Protein AF-A0A4Q6FD28-F1 (afdb_monomer_lite)

Secondary structure (DSSP, 8-state):
-HHHHHHHHHHHHTT-HHHHHHHHHHHHHHHHHTTTTS-HHHHHHHHHHHHHHHHHHHHHHHHHS-TT-HHHHHHHHHHHHHHHHHHHHTT-HHHHHHHHHHHHHHHHHHHHHHHHHHHH-SS--HHHHHHHHHHHHHHHHHHHHHHHHHHH-TTTTTT-HHHHHHHHHHTT-------------S--------PPP-

Radius of gyration: 20.78 Å; chains: 1; bounding box: 76×36×56 Å

Foldseek 3Di:
DVVLLVVLVVCVVVVVPVSSLVSLVVQLVVLVVCVVVDDLLVSLVSNLVSLLVNLVVLVVVLVPDALVPLVSNVVSLVVSLVSLVSNLVSVQQQSVLQSLLVNLVSLLVSLVSLVVVCVVDPDDDVVSPVSSVVSNVSSLVSLVVSLVVCVVPVPSHVPHVSNVCSVCVNVVHHPPPPPPPDPDPPPDPPDDDDDDDD

Structure (mmCIF, N/CA/C/O backbone):
data_AF-A0A4Q6FD28-F1
#
_entry.id   AF-A0A4Q6FD28-F1
#
loop_
_atom_site.group_PDB
_atom_site.id
_atom_site.type_symbol
_atom_site.label_atom_id
_atom_site.label_alt_id
_atom_site.label_comp_id
_atom_site.label_asym_id
_atom_site.label_entity_id
_atom_site.label_seq_id
_atom_site.pdbx_PDB_ins_code
_atom_site.Cartn_x
_atom_site.Cartn_y
_atom_site.Cartn_z
_atom_site.occupancy
_atom_site.B_iso_or_equiv
_atom_site.auth_seq_id
_atom_site.auth_comp_id
_atom_site.auth_asym_id
_atom_site.auth_atom_id
_atom_site.pdbx_PDB_model_num
ATOM 1 N N . MET A 1 1 ? 13.402 8.794 -17.383 1.00 89.06 1 MET A N 1
ATOM 2 C CA . MET A 1 1 ? 12.604 8.290 -16.241 1.00 89.06 1 MET A CA 1
ATOM 3 C C . MET A 1 1 ? 13.394 7.465 -15.213 1.00 89.06 1 MET A C 1
ATOM 5 O O . MET A 1 1 ? 13.433 7.883 -14.064 1.00 89.06 1 MET A O 1
ATOM 9 N N . ARG A 1 2 ? 14.095 6.363 -15.554 1.00 90.00 2 ARG A N 1
ATOM 10 C CA . ARG A 1 2 ? 14.861 5.568 -14.549 1.00 90.00 2 ARG A CA 1
ATOM 11 C C . ARG A 1 2 ? 15.870 6.391 -13.728 1.00 90.00 2 ARG A C 1
ATOM 13 O O . ARG A 1 2 ? 15.884 6.307 -12.505 1.00 90.00 2 ARG A O 1
ATOM 20 N N . ALA A 1 3 ? 16.676 7.221 -14.392 1.00 92.69 3 ALA A N 1
ATOM 21 C CA . ALA A 1 3 ? 17.648 8.088 -13.720 1.00 92.69 3 ALA A CA 1
ATOM 22 C C . ALA A 1 3 ? 16.979 9.124 -12.796 1.00 92.69 3 ALA A C 1
ATOM 24 O O . ALA A 1 3 ? 17.457 9.377 -11.695 1.00 92.69 3 ALA A O 1
ATOM 25 N N . GLN A 1 4 ? 15.835 9.681 -13.206 1.00 92.62 4 GLN A N 1
ATOM 26 C CA . GLN A 1 4 ? 15.066 10.628 -12.392 1.00 92.62 4 GLN A CA 1
ATOM 27 C C . GLN A 1 4 ? 14.507 9.958 -11.128 1.00 92.62 4 GLN A C 1
ATOM 29 O O . GLN A 1 4 ? 14.536 10.566 -10.061 1.00 92.62 4 GLN A O 1
ATOM 34 N N . LEU A 1 5 ? 14.053 8.703 -11.226 1.00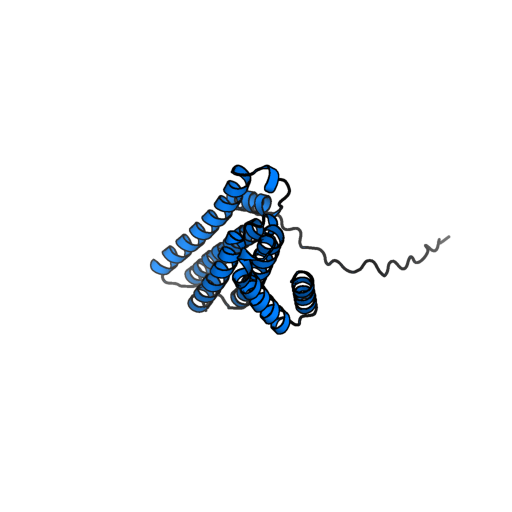 91.94 5 LEU A N 1
ATOM 35 C CA . LEU A 1 5 ? 13.601 7.929 -10.069 1.00 91.94 5 LEU A CA 1
ATOM 36 C C . LEU A 1 5 ? 14.745 7.681 -9.079 1.00 91.94 5 LEU A C 1
ATOM 38 O O . LEU A 1 5 ? 14.579 7.900 -7.882 1.00 91.94 5 LEU A O 1
ATOM 42 N N . GLN A 1 6 ? 15.930 7.309 -9.571 1.00 93.25 6 GLN A N 1
ATOM 43 C CA . GLN A 1 6 ? 17.116 7.155 -8.721 1.00 93.25 6 GLN A CA 1
ATOM 44 C C . GLN A 1 6 ? 17.526 8.470 -8.050 1.00 93.25 6 GLN A C 1
ATOM 46 O O . GLN A 1 6 ? 17.795 8.490 -6.852 1.00 93.25 6 GLN A O 1
ATOM 51 N N . MET A 1 7 ? 17.493 9.589 -8.776 1.00 94.06 7 MET A N 1
ATOM 52 C CA . MET A 1 7 ? 17.766 10.904 -8.189 1.00 94.06 7 MET A CA 1
ATOM 53 C C . MET A 1 7 ? 16.763 11.275 -7.094 1.00 94.06 7 MET A C 1
ATOM 55 O O . MET A 1 7 ? 17.163 11.776 -6.045 1.00 94.06 7 MET A O 1
ATOM 59 N N . ALA A 1 8 ? 15.475 10.981 -7.289 1.00 92.38 8 ALA A N 1
ATOM 60 C CA . ALA A 1 8 ? 14.458 11.200 -6.265 1.00 92.38 8 ALA A CA 1
ATOM 61 C C . ALA A 1 8 ? 14.722 10.362 -5.000 1.00 92.38 8 ALA A C 1
ATOM 63 O O . ALA A 1 8 ? 14.586 10.871 -3.885 1.00 92.38 8 ALA A O 1
ATOM 64 N N . LYS A 1 9 ? 15.189 9.117 -5.158 1.00 92.25 9 LYS A N 1
ATOM 65 C CA . LYS A 1 9 ? 15.600 8.252 -4.038 1.00 92.25 9 LYS A CA 1
ATOM 66 C C . LYS A 1 9 ? 16.804 8.804 -3.293 1.00 92.25 9 LYS A C 1
ATOM 68 O O . LYS A 1 9 ? 16.792 8.808 -2.065 1.00 92.25 9 LYS A O 1
ATOM 73 N N . ILE A 1 10 ? 17.799 9.314 -4.015 1.00 93.56 10 ILE A N 1
ATOM 74 C CA . ILE A 1 10 ? 18.966 9.974 -3.419 1.00 93.56 10 ILE A CA 1
ATOM 75 C C . ILE A 1 10 ? 18.526 11.204 -2.619 1.00 93.56 10 ILE A C 1
ATOM 77 O O . ILE A 1 10 ? 18.919 11.340 -1.464 1.00 93.56 10 ILE A O 1
ATOM 81 N N . TRP A 1 11 ? 17.652 12.054 -3.170 1.00 93.19 11 TRP A N 1
ATOM 82 C CA . TRP A 1 11 ? 17.116 13.203 -2.430 1.00 93.19 11 TRP A CA 1
ATOM 83 C C . TRP A 1 11 ? 16.373 12.784 -1.162 1.00 93.19 11 TRP A C 1
ATOM 85 O O . TRP A 1 11 ? 16.584 13.390 -0.114 1.00 93.19 11 TRP A O 1
ATOM 95 N N . ASN A 1 12 ? 15.569 11.720 -1.225 1.00 91.25 12 ASN A N 1
ATOM 96 C CA . ASN A 1 12 ? 14.879 11.190 -0.051 1.00 91.25 12 ASN A CA 1
ATOM 97 C C . ASN A 1 12 ? 15.869 10.680 1.011 1.00 91.25 12 ASN A C 1
ATOM 99 O O . ASN A 1 12 ? 15.715 10.978 2.192 1.00 91.25 12 ASN A O 1
ATOM 103 N N . ALA A 1 13 ? 16.908 9.950 0.593 1.00 89.81 13 ALA A N 1
ATOM 104 C CA . ALA A 1 13 ? 17.950 9.431 1.481 1.00 89.81 13 ALA A CA 1
ATOM 105 C C . ALA A 1 13 ? 18.792 10.545 2.128 1.00 89.81 13 ALA A C 1
ATOM 107 O O . ALA A 1 13 ? 19.224 10.409 3.267 1.00 89.81 13 ALA A O 1
ATOM 108 N N . GLN A 1 14 ? 18.973 11.669 1.434 1.00 93.38 14 GLN A N 1
ATOM 109 C CA . GLN A 1 14 ? 19.641 12.870 1.946 1.00 93.38 14 GLN A CA 1
ATOM 110 C C . GLN A 1 14 ? 18.739 13.734 2.847 1.00 93.38 14 GLN A C 1
ATOM 112 O O . GLN A 1 14 ? 19.138 14.821 3.257 1.00 93.38 14 GLN A O 1
ATOM 117 N N . GLY A 1 15 ? 17.509 13.296 3.133 1.00 89.50 15 GLY A N 1
ATOM 118 C CA . GLY A 1 15 ? 16.548 14.037 3.953 1.00 89.50 15 GLY A CA 1
ATOM 119 C C . GLY A 1 15 ? 15.802 15.148 3.210 1.00 89.50 15 GLY A C 1
ATOM 120 O O . GLY A 1 15 ? 14.915 15.775 3.790 1.00 89.50 15 GLY A O 1
ATOM 121 N N . ASN A 1 16 ? 16.071 15.359 1.917 1.00 92.69 16 ASN A N 1
ATOM 122 C CA . ASN A 1 16 ? 15.365 16.332 1.083 1.00 92.69 16 ASN A CA 1
ATOM 123 C C . ASN A 1 16 ? 14.014 15.770 0.604 1.00 92.69 16 ASN A C 1
ATOM 125 O O . ASN A 1 16 ? 13.789 15.489 -0.579 1.00 92.69 16 ASN A O 1
ATOM 129 N N . SER A 1 17 ? 13.123 15.568 1.575 1.00 89.62 17 SER A N 1
ATOM 130 C CA . SER A 1 17 ? 11.852 14.864 1.397 1.00 89.62 17 SER A CA 1
ATOM 131 C C . SER A 1 17 ? 10.924 15.602 0.433 1.00 89.62 17 SER A C 1
ATOM 133 O O . SER A 1 17 ? 10.366 14.981 -0.461 1.00 89.62 17 SER A O 1
ATOM 135 N N . GLU A 1 18 ? 10.795 16.926 0.532 1.00 91.38 18 GLU A N 1
ATOM 136 C CA . GLU A 1 18 ? 9.905 17.700 -0.350 1.00 91.38 18 GLU A CA 1
ATOM 137 C C . GLU A 1 18 ? 10.299 17.578 -1.826 1.00 91.38 18 GLU A C 1
ATOM 139 O O . GLU A 1 18 ? 9.451 17.330 -2.690 1.00 91.38 18 GLU A O 1
ATOM 144 N N . LYS A 1 19 ? 11.601 17.673 -2.119 1.00 93.56 19 LYS A N 1
ATOM 145 C CA . LYS A 1 19 ? 12.119 17.538 -3.483 1.00 93.56 19 LYS A CA 1
ATOM 146 C C . LYS A 1 19 ? 11.932 16.122 -4.021 1.00 93.56 19 LYS A C 1
ATOM 148 O O . LYS A 1 19 ? 11.558 15.951 -5.186 1.00 93.56 19 LYS A O 1
ATOM 153 N N . ALA A 1 20 ? 12.146 15.110 -3.181 1.00 93.19 20 ALA A N 1
ATOM 154 C CA . ALA A 1 20 ? 11.876 13.722 -3.538 1.00 93.19 20 ALA A CA 1
ATOM 155 C C . ALA A 1 20 ? 10.390 13.501 -3.857 1.00 93.19 20 ALA A C 1
ATOM 157 O O . ALA A 1 20 ? 10.067 12.947 -4.905 1.00 93.19 20 ALA A O 1
ATOM 158 N N . LEU A 1 21 ? 9.485 14.011 -3.018 1.00 93.25 21 LEU A N 1
ATOM 159 C CA . LEU A 1 21 ? 8.039 13.872 -3.205 1.00 93.25 21 LEU A CA 1
ATOM 160 C C . LEU A 1 21 ? 7.535 14.561 -4.463 1.00 93.25 21 LEU A C 1
ATOM 162 O O . LEU A 1 21 ? 6.766 13.964 -5.213 1.00 93.25 21 LEU A O 1
ATOM 166 N N . SER A 1 22 ? 7.990 15.784 -4.726 1.00 95.25 22 SER A N 1
ATOM 167 C CA . SER A 1 22 ? 7.680 16.480 -5.979 1.00 95.25 22 SER A CA 1
ATOM 168 C C . SER A 1 22 ? 8.110 15.648 -7.194 1.00 95.25 22 SER A C 1
ATOM 170 O O . SER A 1 22 ? 7.358 15.483 -8.156 1.00 95.25 22 SER A O 1
ATOM 172 N N . SER A 1 23 ? 9.282 15.019 -7.104 1.00 95.25 23 SER A N 1
ATOM 173 C CA . SER A 1 23 ? 9.822 14.186 -8.178 1.00 95.25 23 SER A CA 1
ATOM 174 C C . SER A 1 23 ? 9.044 12.888 -8.373 1.00 95.25 23 SER A C 1
ATOM 176 O O . SER A 1 23 ? 8.753 12.537 -9.513 1.00 95.25 23 SER A O 1
ATOM 178 N N . TYR A 1 24 ? 8.656 12.197 -7.296 1.00 96.19 24 TYR A N 1
ATOM 179 C CA . TYR A 1 24 ? 7.811 11.004 -7.398 1.00 96.19 24 TYR A CA 1
ATOM 180 C C . TYR A 1 24 ? 6.428 11.337 -7.966 1.00 96.19 24 TYR A C 1
ATOM 182 O O . TYR A 1 24 ? 5.951 10.610 -8.832 1.00 96.19 24 TYR A O 1
ATOM 190 N N . LYS A 1 25 ? 5.808 12.455 -7.551 1.00 95.94 25 LYS A N 1
ATOM 191 C CA . LYS A 1 25 ? 4.522 12.918 -8.111 1.00 95.94 25 LYS A CA 1
ATOM 192 C C . LYS A 1 25 ? 4.619 13.136 -9.613 1.00 95.94 25 LYS A C 1
ATOM 194 O O . LYS A 1 25 ? 3.779 12.634 -10.356 1.00 95.94 25 LYS A O 1
ATOM 199 N N . ARG A 1 26 ? 5.659 13.848 -10.053 1.00 96.62 26 ARG A N 1
ATOM 200 C CA . ARG A 1 26 ? 5.895 14.094 -11.476 1.00 96.62 26 ARG A CA 1
ATOM 201 C C . ARG A 1 26 ? 6.118 12.788 -12.236 1.00 96.62 26 ARG A C 1
ATOM 203 O O . ARG A 1 26 ? 5.482 12.585 -13.256 1.00 96.62 26 ARG A O 1
ATOM 210 N N . LEU A 1 27 ? 6.954 11.887 -11.719 1.00 95.38 27 LEU A N 1
ATOM 211 C CA . LEU A 1 27 ? 7.231 10.600 -12.364 1.00 95.38 27 LEU A CA 1
ATOM 212 C C . LEU A 1 27 ? 5.992 9.714 -12.487 1.00 95.38 27 LEU A C 1
ATOM 214 O O . LEU A 1 27 ? 5.810 9.090 -13.526 1.00 95.38 27 LEU A O 1
ATOM 218 N N . ALA A 1 28 ? 5.143 9.664 -11.458 1.00 95.00 28 ALA A N 1
ATOM 219 C CA . ALA A 1 28 ? 3.893 8.912 -11.508 1.00 95.00 28 ALA A CA 1
ATOM 220 C C . ALA A 1 28 ? 2.932 9.484 -12.565 1.00 95.00 28 ALA A C 1
ATOM 222 O O . ALA A 1 28 ? 2.334 8.723 -13.319 1.00 95.00 28 ALA A O 1
ATOM 223 N N . ALA A 1 29 ? 2.819 10.814 -12.653 1.00 96.06 29 ALA A N 1
ATOM 224 C CA . ALA A 1 29 ? 1.989 11.475 -13.659 1.00 96.06 29 ALA A CA 1
ATOM 225 C C . ALA A 1 29 ? 2.538 11.287 -15.084 1.00 96.06 29 ALA A C 1
ATOM 227 O O . ALA A 1 29 ? 1.788 10.917 -15.980 1.00 96.06 29 ALA A O 1
ATOM 228 N N . GLU A 1 30 ? 3.846 11.478 -15.284 1.00 95.19 30 GLU A N 1
ATOM 229 C CA . GLU A 1 30 ? 4.514 11.265 -16.574 1.00 95.19 30 GLU A CA 1
ATOM 230 C C . GLU A 1 30 ? 4.411 9.804 -17.031 1.00 95.19 30 GLU A C 1
ATOM 232 O O . GLU A 1 30 ? 4.214 9.552 -18.217 1.00 95.19 30 GLU A O 1
ATOM 237 N N . ALA A 1 31 ? 4.533 8.837 -16.115 1.00 94.06 31 ALA A N 1
ATOM 238 C CA . ALA A 1 31 ? 4.406 7.420 -16.451 1.00 94.06 31 ALA A CA 1
ATOM 239 C C . ALA A 1 31 ? 2.987 7.073 -16.905 1.00 94.06 31 ALA A C 1
ATOM 241 O O . ALA A 1 31 ? 2.830 6.308 -17.850 1.00 94.06 31 ALA A O 1
ATOM 242 N N . GLU A 1 32 ? 1.967 7.643 -16.262 1.00 93.81 32 GLU A N 1
ATOM 243 C CA . GLU A 1 32 ? 0.578 7.408 -16.658 1.00 93.81 32 GLU A CA 1
ATOM 244 C C . GLU A 1 32 ? 0.232 8.107 -17.975 1.00 93.81 32 GLU A C 1
ATOM 246 O O . GLU A 1 32 ? -0.414 7.510 -18.830 1.00 93.81 32 GLU A O 1
ATOM 251 N N . GLN A 1 33 ? 0.709 9.338 -18.177 1.00 95.44 33 GLN A N 1
ATOM 252 C CA . GLN A 1 33 ? 0.473 10.087 -19.411 1.00 95.44 33 GLN A CA 1
ATOM 253 C C . GLN A 1 33 ? 1.096 9.406 -20.636 1.00 95.44 33 GLN A C 1
ATOM 255 O O . GLN A 1 33 ? 0.493 9.415 -21.701 1.00 95.44 33 GLN A O 1
ATOM 260 N N . ASN A 1 34 ? 2.283 8.814 -20.482 1.00 93.25 34 ASN A N 1
ATOM 261 C CA . ASN A 1 34 ? 3.018 8.170 -21.575 1.00 93.25 34 ASN A CA 1
ATOM 262 C C . ASN A 1 34 ? 2.892 6.639 -21.539 1.00 93.25 34 ASN A C 1
ATOM 264 O O . ASN A 1 34 ? 3.762 5.934 -22.044 1.00 93.25 34 ASN A O 1
ATOM 268 N N . LYS A 1 35 ? 1.852 6.096 -20.897 1.00 92.50 35 LYS A N 1
ATOM 269 C CA . LYS A 1 35 ? 1.703 4.650 -20.676 1.00 92.50 35 LYS A CA 1
ATOM 270 C C . LYS A 1 35 ? 1.728 3.829 -21.968 1.00 92.50 35 LYS A C 1
ATOM 272 O O . LYS A 1 35 ? 2.218 2.706 -21.945 1.00 92.50 35 LYS A O 1
ATOM 277 N N . GLU A 1 36 ? 1.195 4.376 -23.058 1.00 92.94 36 GLU A N 1
ATOM 278 C CA . GLU A 1 36 ? 1.137 3.712 -24.369 1.00 92.94 36 GLU A CA 1
ATOM 279 C C . GLU A 1 36 ? 2.487 3.734 -25.105 1.00 92.94 36 GLU A C 1
ATOM 281 O O . GLU A 1 36 ? 2.782 2.815 -25.865 1.00 92.94 36 GLU A O 1
ATOM 286 N N . ASP A 1 37 ? 3.327 4.735 -24.827 1.00 93.12 37 ASP A N 1
ATOM 287 C CA . ASP A 1 37 ? 4.632 4.928 -25.472 1.00 93.12 37 ASP A CA 1
ATOM 288 C C . ASP A 1 37 ? 5.789 4.283 -24.692 1.00 93.12 37 ASP A C 1
ATOM 290 O O . ASP A 1 37 ? 6.896 4.105 -25.211 1.00 93.12 37 ASP A O 1
ATOM 294 N N . LEU A 1 38 ? 5.570 3.970 -23.414 1.00 91.44 38 LEU A N 1
ATOM 295 C CA . LEU A 1 38 ? 6.571 3.351 -22.558 1.00 91.44 38 LEU A CA 1
ATOM 296 C C . LEU A 1 38 ? 6.596 1.837 -22.749 1.00 91.44 38 LEU A C 1
ATOM 298 O O . LEU A 1 38 ? 5.568 1.165 -22.771 1.00 91.44 38 LEU A O 1
ATOM 302 N N . ASP A 1 39 ? 7.812 1.290 -22.757 1.00 95.12 39 ASP A N 1
ATOM 303 C CA . ASP A 1 39 ? 8.023 -0.134 -22.520 1.00 95.12 39 ASP A CA 1
ATOM 304 C C . ASP A 1 39 ? 7.241 -0.583 -21.272 1.00 95.12 39 ASP A C 1
ATOM 306 O O . ASP A 1 39 ? 7.276 0.080 -20.227 1.00 95.12 39 ASP A O 1
ATOM 310 N N . GLN A 1 40 ? 6.523 -1.703 -21.386 1.00 94.81 40 GLN A N 1
ATOM 311 C CA . GLN A 1 40 ? 5.581 -2.121 -20.355 1.00 94.81 40 GLN A CA 1
ATOM 312 C C . GLN A 1 40 ? 6.298 -2.340 -19.019 1.00 94.81 40 GLN A C 1
ATOM 314 O O . GLN A 1 40 ? 5.833 -1.848 -17.993 1.00 94.81 40 GLN A O 1
ATOM 319 N N . ASP A 1 41 ? 7.460 -2.992 -19.018 1.00 94.38 41 ASP A N 1
ATOM 320 C CA . ASP A 1 41 ? 8.229 -3.233 -17.794 1.00 94.38 41 ASP A CA 1
ATOM 321 C C . ASP A 1 41 ? 8.742 -1.928 -17.177 1.00 94.38 41 ASP A C 1
ATOM 323 O O . ASP A 1 41 ? 8.728 -1.753 -15.952 1.00 94.38 41 ASP A O 1
ATOM 327 N N . LEU A 1 42 ? 9.153 -0.968 -18.009 1.00 93.75 42 LEU A N 1
ATOM 328 C CA . LEU A 1 42 ? 9.504 0.373 -17.554 1.00 93.75 42 LEU A CA 1
ATOM 329 C C . LEU A 1 42 ? 8.316 1.089 -16.894 1.00 93.75 42 LEU A C 1
ATOM 331 O O . LEU A 1 42 ? 8.500 1.664 -15.816 1.00 93.75 42 LEU A O 1
ATOM 335 N N . TYR A 1 43 ? 7.124 1.041 -17.496 1.00 95.94 43 TYR A N 1
ATOM 336 C CA . TYR A 1 43 ? 5.905 1.608 -16.913 1.00 95.94 43 TYR A CA 1
ATOM 337 C C . TYR A 1 43 ? 5.591 0.967 -15.561 1.00 95.94 43 TYR A C 1
ATOM 339 O O . TYR A 1 43 ? 5.484 1.684 -14.562 1.00 95.94 43 TYR A O 1
ATOM 347 N N . ARG A 1 44 ? 5.503 -0.371 -15.508 1.00 95.88 44 ARG A N 1
ATOM 348 C CA . ARG A 1 44 ? 5.157 -1.119 -14.286 1.00 95.88 44 ARG A CA 1
ATOM 349 C C . ARG A 1 44 ? 6.089 -0.746 -13.140 1.00 95.88 44 ARG A C 1
ATOM 351 O O . ARG A 1 44 ? 5.634 -0.398 -12.051 1.00 95.88 44 ARG A O 1
ATOM 358 N N . LYS A 1 45 ? 7.397 -0.724 -13.411 1.00 95.38 45 LYS A N 1
ATOM 359 C CA . LYS A 1 45 ? 8.419 -0.420 -12.409 1.00 95.38 45 LYS A CA 1
ATOM 360 C C . LYS A 1 45 ? 8.338 1.017 -11.905 1.00 95.38 45 LYS A C 1
ATOM 362 O O . LYS A 1 45 ? 8.390 1.240 -10.699 1.00 95.38 45 LYS A O 1
ATOM 367 N N . ILE A 1 46 ? 8.219 1.998 -12.802 1.00 95.56 46 ILE A N 1
ATOM 368 C CA . ILE A 1 46 ? 8.213 3.415 -12.406 1.00 95.56 46 ILE A CA 1
ATOM 369 C C . ILE A 1 46 ? 6.895 3.802 -11.750 1.00 95.56 46 ILE A C 1
ATOM 371 O O . ILE A 1 46 ? 6.915 4.438 -10.697 1.00 95.56 46 ILE A O 1
ATOM 375 N N . SER A 1 47 ? 5.766 3.407 -12.337 1.00 96.50 47 SER A N 1
ATOM 376 C CA . SER A 1 47 ? 4.444 3.681 -11.776 1.00 96.50 47 SER A CA 1
ATOM 377 C C . SER A 1 47 ? 4.265 2.973 -10.431 1.00 96.50 47 SER A C 1
ATOM 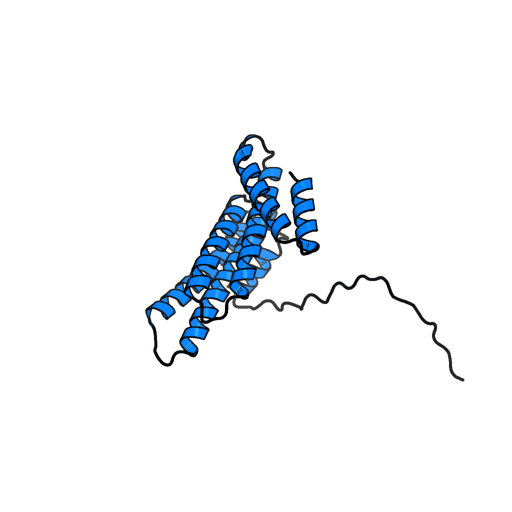379 O O . SER A 1 47 ? 3.833 3.604 -9.463 1.00 96.50 47 SER A O 1
ATOM 381 N N . GLY A 1 48 ? 4.697 1.710 -10.326 1.00 97.19 48 GLY A N 1
ATOM 382 C CA . GLY A 1 48 ? 4.704 0.943 -9.080 1.00 97.19 48 GLY A CA 1
ATOM 383 C C . GLY A 1 48 ? 5.536 1.609 -7.984 1.00 97.19 48 GLY A C 1
ATOM 384 O O . GLY A 1 48 ? 5.013 1.937 -6.918 1.00 97.19 48 GLY A O 1
ATOM 385 N N . GLU A 1 49 ? 6.818 1.870 -8.255 1.00 97.56 49 GLU A N 1
ATOM 386 C CA . GLU A 1 49 ? 7.748 2.442 -7.272 1.00 97.56 49 GLU A CA 1
ATOM 387 C C . GLU A 1 49 ? 7.349 3.861 -6.846 1.00 97.56 49 GLU A C 1
ATOM 389 O O . GLU A 1 49 ? 7.327 4.169 -5.654 1.00 97.56 49 GLU A O 1
ATOM 394 N N . ALA A 1 50 ? 7.006 4.737 -7.796 1.00 96.69 50 ALA A N 1
ATOM 395 C CA . ALA A 1 50 ? 6.686 6.130 -7.494 1.00 96.69 50 ALA A CA 1
ATOM 396 C C . ALA A 1 50 ? 5.404 6.252 -6.659 1.00 96.69 50 ALA A C 1
ATOM 398 O O . ALA A 1 50 ? 5.399 6.974 -5.660 1.00 96.69 50 ALA A O 1
ATOM 399 N N . ASN A 1 51 ? 4.337 5.527 -7.016 1.00 97.75 51 ASN A N 1
ATOM 400 C CA . ASN A 1 51 ? 3.100 5.542 -6.233 1.00 97.75 51 ASN A CA 1
ATOM 401 C C . ASN A 1 51 ? 3.303 4.918 -4.846 1.00 97.75 51 ASN A C 1
ATOM 403 O O . ASN A 1 51 ? 2.819 5.475 -3.861 1.00 97.75 51 ASN A O 1
ATOM 407 N N . TYR A 1 52 ? 4.079 3.834 -4.736 1.00 97.50 52 TYR A N 1
ATOM 408 C CA . TYR A 1 52 ? 4.425 3.248 -3.440 1.00 97.50 52 TYR A CA 1
ATOM 409 C C . TYR A 1 52 ? 5.144 4.258 -2.532 1.00 97.50 52 TYR A C 1
ATOM 411 O O . TYR A 1 52 ? 4.732 4.477 -1.393 1.00 97.50 52 TYR A O 1
ATOM 419 N N . LEU A 1 53 ? 6.190 4.920 -3.039 1.00 95.25 53 LEU A N 1
ATOM 420 C CA . LEU A 1 53 ? 6.987 5.875 -2.260 1.00 95.25 53 LEU A CA 1
ATOM 421 C C . LEU A 1 53 ? 6.188 7.121 -1.858 1.00 95.25 53 LEU A C 1
ATOM 423 O O . LEU A 1 53 ? 6.422 7.685 -0.787 1.00 95.25 53 LEU A O 1
ATOM 427 N N . LEU A 1 54 ? 5.223 7.537 -2.681 1.00 94.19 54 LEU A N 1
ATOM 428 C CA . LEU A 1 54 ? 4.266 8.573 -2.301 1.00 94.19 54 LEU A CA 1
ATOM 429 C C . LEU A 1 54 ? 3.361 8.105 -1.155 1.00 94.19 54 LEU A C 1
ATOM 431 O O . LEU A 1 54 ? 3.173 8.870 -0.210 1.00 94.19 54 LEU A O 1
ATOM 435 N N . GLY A 1 55 ? 2.852 6.870 -1.196 1.00 94.06 55 GLY A N 1
ATOM 436 C CA . GLY A 1 55 ? 2.035 6.296 -0.117 1.00 94.06 55 GLY A CA 1
ATOM 437 C C . GLY A 1 55 ? 2.776 6.274 1.223 1.00 94.06 55 GLY A C 1
ATOM 438 O O . GLY A 1 55 ? 2.303 6.840 2.210 1.00 94.06 55 GLY A O 1
ATOM 439 N N . GLU A 1 56 ? 4.009 5.764 1.228 1.00 91.62 56 GLU A N 1
ATOM 440 C CA . GLU A 1 56 ? 4.873 5.718 2.425 1.00 91.62 56 GLU A CA 1
ATOM 441 C C . GLU A 1 56 ? 5.126 7.108 3.024 1.00 91.62 56 GLU A C 1
ATOM 443 O O . GLU A 1 56 ? 5.285 7.280 4.233 1.00 91.62 56 GLU A O 1
ATOM 448 N N . SER A 1 57 ? 5.189 8.140 2.183 1.00 87.62 57 SER A N 1
ATOM 449 C CA . SER A 1 57 ? 5.396 9.502 2.670 1.00 87.62 57 SER A CA 1
ATOM 450 C C . SER A 1 57 ? 4.193 10.057 3.429 1.00 87.62 57 SER A C 1
ATOM 452 O O . SER A 1 57 ? 4.369 10.805 4.393 1.00 87.62 57 SER A O 1
ATOM 454 N N . LEU A 1 58 ? 2.980 9.675 3.018 1.00 83.31 58 LEU A N 1
ATOM 455 C CA . LEU A 1 58 ? 1.745 10.053 3.699 1.00 83.31 58 LEU A CA 1
ATOM 456 C C . LEU A 1 58 ? 1.563 9.245 4.984 1.00 83.31 58 LEU A C 1
ATOM 458 O O . LEU A 1 58 ? 1.137 9.805 5.995 1.00 83.31 58 LEU A O 1
ATOM 462 N N . GLU A 1 59 ? 1.970 7.974 4.985 1.00 82.31 59 GLU A N 1
ATOM 463 C CA . GLU A 1 59 ? 2.008 7.133 6.185 1.00 82.31 59 GLU A CA 1
ATOM 464 C C . GLU A 1 59 ? 2.878 7.747 7.293 1.00 82.31 59 GLU A C 1
ATOM 466 O O . GLU A 1 59 ? 2.440 7.848 8.437 1.00 82.31 59 GLU A O 1
ATOM 471 N N . LYS A 1 60 ? 4.072 8.263 6.978 1.00 77.94 60 LYS A N 1
ATOM 472 C CA . LYS A 1 60 ? 4.917 8.924 7.994 1.00 77.94 60 LYS A CA 1
ATOM 473 C C . LYS A 1 60 ? 4.218 10.096 8.690 1.00 77.94 60 LYS A C 1
ATOM 475 O O . LYS A 1 60 ? 4.554 10.431 9.825 1.00 77.94 60 LYS A O 1
ATOM 480 N N . ASN A 1 61 ? 3.255 10.738 8.028 1.00 70.00 61 ASN A N 1
ATOM 481 C CA . ASN A 1 61 ? 2.443 11.796 8.629 1.00 70.00 61 ASN A CA 1
ATOM 482 C C . ASN A 1 61 ? 1.275 11.233 9.457 1.00 70.00 61 ASN A C 1
ATOM 484 O O . ASN A 1 61 ? 0.875 11.862 10.438 1.00 70.00 61 ASN A O 1
ATOM 488 N N . PHE A 1 62 ? 0.758 10.055 9.094 1.00 71.44 62 PHE A N 1
ATOM 489 C CA . PHE A 1 62 ? -0.211 9.288 9.880 1.00 71.44 62 PHE A CA 1
ATOM 490 C C . PHE A 1 62 ? 0.381 8.837 11.222 1.00 71.44 62 PHE A C 1
ATOM 492 O O . PHE A 1 62 ? -0.231 9.077 12.263 1.00 71.44 62 PHE A O 1
ATOM 499 N N . GLU A 1 63 ? 1.584 8.254 11.223 1.00 71.00 63 GLU A N 1
ATOM 500 C CA . GLU A 1 63 ? 2.233 7.743 12.443 1.00 71.00 63 GLU A CA 1
ATOM 501 C C . GLU A 1 63 ? 2.575 8.856 13.441 1.00 71.00 63 GLU A C 1
ATOM 503 O O . GLU A 1 63 ? 2.489 8.666 14.652 1.00 71.00 63 GLU A O 1
ATOM 508 N N . LYS A 1 64 ? 2.911 10.052 12.943 1.00 73.12 64 LYS A N 1
ATOM 509 C CA . LYS A 1 64 ? 3.186 11.232 13.780 1.00 73.12 64 LYS A CA 1
ATOM 510 C C . LYS A 1 64 ? 1.935 11.822 14.430 1.00 73.12 64 LYS A C 1
ATOM 512 O O . LYS A 1 64 ? 2.050 12.579 15.394 1.00 73.12 64 LYS A O 1
ATOM 517 N N . ALA A 1 65 ? 0.744 11.537 13.905 1.00 68.75 65 ALA A N 1
ATOM 518 C CA . ALA A 1 65 ? -0.488 11.992 14.527 1.00 68.75 65 ALA A CA 1
ATOM 519 C C . ALA A 1 65 ? -0.761 11.148 15.784 1.00 68.75 65 ALA A C 1
ATOM 521 O O . ALA A 1 65 ? -0.759 9.922 15.738 1.00 68.75 65 ALA A O 1
ATOM 522 N N . GLY A 1 66 ? -1.015 11.788 16.927 1.00 68.81 66 GLY A N 1
ATOM 523 C CA . GLY A 1 66 ? -1.405 11.072 18.146 1.00 68.81 66 GLY A CA 1
ATOM 524 C C . GLY A 1 66 ? -2.758 10.355 18.010 1.00 68.81 66 GLY A C 1
ATOM 525 O O . GLY A 1 66 ? -3.566 10.681 17.137 1.00 68.81 66 GLY A O 1
ATOM 526 N N . ASP A 1 67 ? -3.030 9.400 18.903 1.00 68.75 67 ASP A N 1
ATOM 527 C CA . ASP A 1 67 ? -4.268 8.591 18.925 1.00 68.75 67 ASP A CA 1
ATOM 528 C C . ASP A 1 67 ? -5.562 9.415 18.973 1.00 68.75 67 ASP A C 1
ATOM 530 O O . ASP A 1 67 ? -6.598 8.965 18.497 1.00 68.75 67 ASP A O 1
ATOM 534 N N . SER A 1 68 ? -5.514 10.634 19.513 1.00 67.50 68 SER A N 1
ATOM 535 C CA . SER A 1 68 ? -6.677 11.516 19.653 1.00 67.50 68 SER A CA 1
ATOM 536 C C . SER A 1 68 ? -7.157 12.144 18.339 1.00 67.50 68 SER A C 1
ATOM 538 O O . SER A 1 68 ? -8.204 12.786 18.318 1.00 67.50 68 SER A O 1
ATOM 540 N N . ARG A 1 69 ? -6.423 11.976 17.231 1.00 83.19 69 ARG A N 1
ATOM 541 C CA . ARG A 1 69 ? -6.744 12.581 15.926 1.00 83.19 69 ARG A CA 1
ATOM 542 C C . ARG A 1 69 ? -7.262 11.556 14.914 1.00 83.19 69 ARG A C 1
ATOM 544 O O . ARG A 1 69 ? -6.800 11.530 13.774 1.00 83.19 69 ARG A O 1
ATOM 551 N N . LEU A 1 70 ? -8.224 10.722 15.317 1.00 85.50 70 LEU A N 1
ATOM 552 C CA . LEU A 1 70 ? -8.758 9.628 14.490 1.00 85.50 70 LEU A CA 1
ATOM 553 C C . LEU A 1 70 ? -9.278 10.090 13.120 1.00 85.50 70 LEU A C 1
ATOM 555 O O . LEU A 1 70 ? -8.956 9.462 12.118 1.00 85.50 70 LEU A O 1
ATOM 559 N N . THR A 1 71 ? -10.006 11.206 13.034 1.00 86.38 71 THR A N 1
ATOM 560 C CA . THR A 1 71 ? -10.517 11.718 11.747 1.00 86.38 71 THR A CA 1
ATOM 561 C C . THR A 1 71 ? -9.389 12.106 10.789 1.00 86.38 71 THR A C 1
ATOM 563 O O . THR A 1 71 ? -9.417 11.756 9.612 1.00 86.38 71 THR A O 1
ATOM 566 N N . PHE A 1 72 ? -8.356 12.783 11.300 1.00 86.50 72 PHE A N 1
ATOM 567 C CA . PHE A 1 72 ? -7.178 13.148 10.508 1.00 86.50 72 PHE A CA 1
ATOM 568 C C . PHE A 1 72 ? -6.402 11.905 10.060 1.00 86.50 72 PHE A C 1
ATOM 570 O O . PHE A 1 72 ? -6.022 11.803 8.895 1.00 86.50 72 PHE A O 1
ATOM 577 N N . LYS A 1 73 ? -6.207 10.941 10.971 1.00 86.88 73 LYS A N 1
ATOM 578 C CA . LYS A 1 73 ? -5.592 9.643 10.668 1.00 86.88 73 LYS A CA 1
ATOM 579 C C . LYS A 1 73 ? -6.363 8.897 9.576 1.00 86.88 73 LYS A C 1
ATOM 581 O O . LYS A 1 73 ? -5.746 8.438 8.624 1.00 86.88 73 LYS A O 1
ATOM 586 N N . GLY A 1 74 ? -7.693 8.842 9.667 1.00 88.00 74 GLY A N 1
ATOM 587 C CA . GLY A 1 74 ? -8.551 8.206 8.665 1.00 88.00 74 GLY A CA 1
ATOM 588 C C . GLY A 1 74 ? -8.368 8.805 7.270 1.00 88.00 74 GLY A C 1
ATOM 589 O O . GLY A 1 74 ? -8.057 8.077 6.335 1.00 88.00 74 GLY A O 1
ATOM 590 N N . SER A 1 75 ? -8.441 10.134 7.145 1.00 89.06 75 SER A N 1
ATOM 591 C CA . SER A 1 75 ? -8.248 10.815 5.855 1.00 89.06 75 SER A CA 1
ATOM 592 C C . SER A 1 75 ? -6.854 10.575 5.256 1.00 89.06 75 SER A C 1
ATOM 594 O O . SER A 1 75 ? -6.735 10.278 4.070 1.00 89.06 75 SER A O 1
ATOM 596 N N . ARG A 1 76 ? -5.786 10.637 6.065 1.00 88.94 76 ARG A N 1
ATOM 597 C CA . ARG A 1 76 ? -4.417 10.364 5.581 1.00 88.94 76 ARG A CA 1
ATOM 598 C C . ARG A 1 76 ? -4.206 8.914 5.180 1.00 88.94 76 ARG A C 1
ATOM 600 O O . ARG A 1 76 ? -3.478 8.641 4.226 1.00 88.94 76 ARG A O 1
ATOM 607 N N . LEU A 1 77 ? -4.840 7.994 5.895 1.00 90.12 77 LEU A N 1
ATOM 608 C CA . LEU A 1 77 ? -4.817 6.586 5.549 1.00 90.12 77 LEU A CA 1
ATOM 609 C C . LEU A 1 77 ? -5.501 6.346 4.203 1.00 90.12 77 LEU A C 1
ATOM 611 O O . LEU A 1 77 ? -4.934 5.649 3.370 1.00 90.12 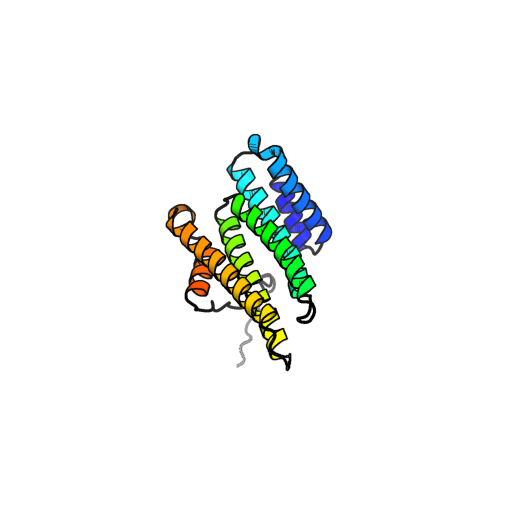77 LEU A O 1
ATOM 615 N N . GLU A 1 78 ? -6.669 6.938 3.960 1.00 92.81 78 GLU A N 1
ATOM 616 C CA . GLU A 1 78 ? -7.380 6.801 2.682 1.00 92.81 78 GLU A CA 1
ATOM 617 C C . GLU A 1 78 ? -6.551 7.331 1.505 1.00 92.81 78 GLU A C 1
ATOM 619 O O . GLU A 1 78 ? -6.443 6.659 0.476 1.00 92.81 78 GLU A O 1
ATOM 624 N N . GLU A 1 79 ? -5.889 8.482 1.671 1.00 93.31 79 GLU A N 1
ATOM 625 C CA . GLU A 1 79 ? -4.957 9.010 0.666 1.00 93.31 79 GLU A CA 1
ATOM 626 C C . GLU A 1 79 ? -3.799 8.033 0.387 1.00 93.31 79 GLU A C 1
ATOM 628 O O . GLU A 1 79 ? -3.456 7.787 -0.773 1.00 93.31 79 GLU A O 1
ATOM 633 N N . SER A 1 80 ? -3.211 7.447 1.437 1.00 94.44 80 SER A N 1
ATOM 634 C CA . SER A 1 80 ? -2.115 6.479 1.303 1.00 94.44 80 SER A CA 1
ATOM 635 C C . SER A 1 80 ? -2.569 5.175 0.636 1.00 94.44 80 SER A C 1
ATOM 637 O O . SER A 1 80 ? -1.933 4.708 -0.310 1.00 94.44 80 SER A O 1
ATOM 639 N N . LEU A 1 81 ? -3.725 4.630 1.033 1.00 95.69 81 LEU A N 1
ATOM 640 C CA . LEU A 1 81 ? -4.319 3.449 0.399 1.00 95.69 81 LEU A CA 1
ATOM 641 C C . LEU A 1 81 ? -4.613 3.688 -1.085 1.00 95.69 81 LEU A C 1
ATOM 643 O O . LEU A 1 81 ? -4.397 2.794 -1.902 1.00 95.69 81 LEU A O 1
ATOM 647 N N . GLY A 1 82 ? -5.054 4.892 -1.459 1.00 97.00 82 GLY A N 1
ATOM 648 C CA . GLY A 1 82 ? -5.233 5.268 -2.861 1.0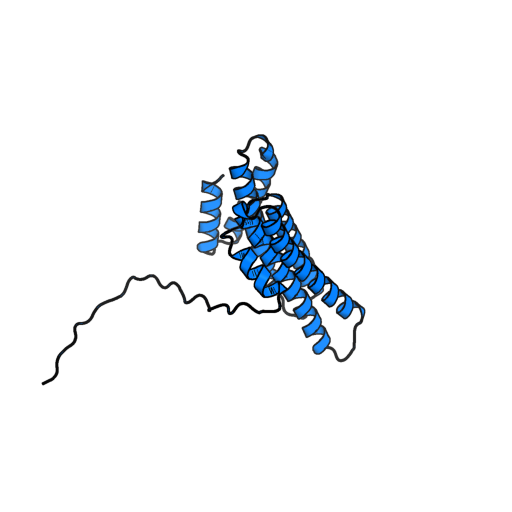0 97.00 82 GLY A CA 1
ATOM 649 C C . GLY A 1 82 ? -3.938 5.160 -3.672 1.00 97.00 82 GLY A C 1
ATOM 650 O O . GLY A 1 82 ? -3.952 4.676 -4.804 1.00 97.00 82 GLY A O 1
ATOM 651 N N . LEU A 1 83 ? -2.804 5.553 -3.090 1.00 97.50 83 LEU A N 1
ATOM 652 C CA . LEU A 1 83 ? -1.489 5.452 -3.727 1.00 97.50 83 LEU A CA 1
ATOM 653 C C . LEU A 1 83 ? -0.973 4.011 -3.770 1.00 97.50 83 LEU A C 1
ATOM 655 O O . LEU A 1 83 ? -0.484 3.577 -4.813 1.00 97.50 83 LEU A O 1
ATOM 659 N N . TYR A 1 84 ? -1.150 3.229 -2.703 1.00 98.06 84 TYR A N 1
ATOM 660 C CA . TYR A 1 84 ? -0.826 1.801 -2.742 1.00 98.06 84 TYR A CA 1
ATOM 661 C C . TYR A 1 84 ? -1.655 1.058 -3.790 1.00 98.06 84 TYR A C 1
ATOM 663 O O . TYR A 1 84 ? -1.103 0.251 -4.530 1.00 98.06 84 TYR A O 1
ATOM 671 N N . ASN A 1 85 ? -2.940 1.379 -3.946 1.00 98.19 85 ASN A N 1
ATOM 672 C CA . ASN A 1 85 ? -3.774 0.788 -4.993 1.00 98.19 85 ASN A CA 1
ATOM 673 C C . ASN A 1 85 ? -3.289 1.130 -6.404 1.00 98.19 85 ASN A C 1
ATOM 675 O O . ASN A 1 85 ? -3.304 0.262 -7.274 1.00 98.19 85 ASN A O 1
ATOM 679 N N . LYS A 1 86 ? -2.783 2.348 -6.632 1.00 98.12 86 LYS A N 1
ATOM 680 C CA . LYS A 1 86 ? -2.122 2.695 -7.902 1.00 98.12 86 LYS A CA 1
ATOM 681 C C . LYS A 1 86 ? -0.840 1.892 -8.117 1.00 98.12 86 LYS A C 1
ATOM 683 O O . LYS A 1 86 ? -0.620 1.394 -9.215 1.00 98.12 86 LYS A O 1
ATOM 688 N N . ALA A 1 87 ? -0.030 1.712 -7.072 1.00 97.94 87 ALA A N 1
ATOM 689 C CA . ALA A 1 87 ? 1.170 0.880 -7.149 1.00 97.94 87 ALA A CA 1
ATOM 690 C C . ALA A 1 87 ? 0.838 -0.593 -7.455 1.00 97.94 87 ALA A C 1
ATOM 692 O O . ALA A 1 87 ? 1.523 -1.223 -8.253 1.00 97.94 87 ALA A O 1
ATOM 693 N N . ILE A 1 88 ? -0.243 -1.122 -6.872 1.00 98.25 88 ILE A N 1
ATOM 694 C CA . ILE A 1 88 ? -0.757 -2.475 -7.133 1.00 98.25 88 ILE A CA 1
ATOM 695 C C . ILE A 1 88 ? -1.268 -2.606 -8.572 1.00 98.25 88 ILE A C 1
ATOM 697 O O . ILE A 1 88 ? -1.017 -3.617 -9.223 1.00 98.25 88 ILE A O 1
ATOM 701 N N . ALA A 1 89 ? -1.980 -1.596 -9.075 1.00 97.31 89 ALA A N 1
ATOM 702 C CA . ALA A 1 89 ? -2.514 -1.586 -10.436 1.00 97.31 89 ALA A CA 1
ATOM 703 C C . ALA A 1 89 ? -1.416 -1.527 -11.511 1.00 97.31 89 ALA A C 1
ATOM 705 O O . ALA A 1 89 ? -1.648 -1.955 -12.641 1.00 97.31 89 ALA A O 1
ATOM 706 N N . ALA A 1 90 ? -0.222 -1.039 -11.161 1.00 96.50 90 ALA A N 1
ATOM 707 C CA . ALA A 1 90 ? 0.938 -1.078 -12.042 1.00 96.50 90 ALA A CA 1
ATOM 708 C C . ALA A 1 90 ? 1.475 -2.507 -12.266 1.00 96.50 90 ALA A C 1
ATOM 710 O O . ALA A 1 90 ? 2.226 -2.707 -13.207 1.00 96.50 90 ALA A O 1
ATOM 711 N N . ASP A 1 91 ? 1.104 -3.500 -11.448 1.00 95.56 91 ASP A N 1
ATOM 712 C CA . ASP A 1 91 ? 1.415 -4.932 -11.629 1.00 95.56 91 ASP A CA 1
ATOM 713 C C . ASP A 1 91 ? 2.917 -5.306 -11.714 1.00 95.56 91 ASP A C 1
ATOM 715 O O . ASP A 1 91 ? 3.303 -6.378 -12.196 1.00 95.56 91 ASP A O 1
ATOM 719 N N . ASP A 1 92 ? 3.799 -4.459 -11.180 1.00 96.94 92 ASP A N 1
ATOM 720 C CA . ASP A 1 92 ? 5.175 -4.856 -10.864 1.00 96.94 92 ASP A CA 1
ATOM 721 C C . ASP A 1 92 ? 5.167 -5.814 -9.660 1.00 96.94 92 ASP A C 1
ATOM 723 O O . ASP A 1 92 ? 4.533 -5.516 -8.644 1.00 96.94 92 ASP A O 1
ATOM 727 N N . SER A 1 93 ? 5.811 -6.982 -9.760 1.00 96.38 93 SER A N 1
ATOM 728 C CA . SER A 1 93 ? 5.699 -8.034 -8.736 1.00 96.38 93 SER A CA 1
ATOM 729 C C . SER A 1 93 ? 6.220 -7.596 -7.370 1.00 96.38 93 SER A C 1
ATOM 731 O O . SER A 1 93 ? 5.569 -7.869 -6.357 1.00 96.38 93 SER A O 1
ATOM 733 N N . GLU A 1 94 ? 7.342 -6.883 -7.334 1.00 96.56 94 GLU A N 1
ATOM 734 C CA . GLU A 1 94 ? 7.945 -6.386 -6.101 1.00 96.56 94 GLU A CA 1
ATOM 735 C C . GLU A 1 94 ? 7.080 -5.275 -5.503 1.00 96.56 94 GLU A C 1
ATOM 737 O O . GLU A 1 94 ? 6.597 -5.396 -4.371 1.00 96.56 94 GLU A O 1
ATOM 742 N N . TRP A 1 95 ? 6.802 -4.220 -6.274 1.00 97.44 95 TRP A N 1
ATOM 743 C CA . TRP A 1 95 ? 6.086 -3.051 -5.755 1.00 97.44 95 TRP A CA 1
ATOM 744 C C . TRP A 1 95 ? 4.625 -3.337 -5.435 1.00 97.44 95 TRP A C 1
ATOM 746 O O . TRP A 1 95 ? 4.130 -2.853 -4.419 1.00 97.44 95 TRP A O 1
ATOM 756 N N . SER A 1 96 ? 3.945 -4.175 -6.219 1.00 97.88 96 SER A N 1
ATOM 757 C CA . SER A 1 96 ? 2.562 -4.569 -5.925 1.00 97.88 96 SER A CA 1
ATOM 758 C C . SER A 1 96 ? 2.483 -5.400 -4.649 1.00 97.88 96 SER A C 1
ATOM 760 O O . SER A 1 96 ? 1.590 -5.188 -3.829 1.00 97.88 96 SER A O 1
ATOM 762 N N . SER A 1 97 ? 3.419 -6.334 -4.445 1.00 97.88 97 SER A N 1
ATOM 763 C CA . SER A 1 97 ? 3.417 -7.170 -3.238 1.00 97.88 97 SER A CA 1
ATOM 764 C C . SER A 1 97 ? 3.742 -6.365 -1.993 1.00 97.88 97 SER A C 1
ATOM 766 O O . SER A 1 97 ? 3.110 -6.536 -0.947 1.00 97.88 97 SER A O 1
ATOM 768 N N . ARG A 1 98 ? 4.703 -5.451 -2.116 1.00 97.94 98 ARG A N 1
ATOM 769 C CA . ARG A 1 98 ? 5.079 -4.527 -1.055 1.00 97.94 98 ARG A CA 1
ATOM 770 C C . ARG A 1 98 ? 3.942 -3.568 -0.709 1.00 97.94 98 ARG A C 1
ATOM 772 O O . ARG A 1 98 ? 3.636 -3.401 0.467 1.00 97.94 98 ARG A O 1
ATOM 779 N N . ALA A 1 99 ? 3.275 -2.996 -1.710 1.00 98.19 99 ALA A N 1
ATOM 780 C CA . ALA A 1 99 ? 2.135 -2.103 -1.523 1.00 98.19 99 ALA A CA 1
ATOM 781 C C . ALA A 1 99 ? 0.958 -2.802 -0.829 1.00 98.19 99 ALA A C 1
ATOM 783 O O . ALA A 1 99 ? 0.406 -2.237 0.110 1.00 98.19 99 ALA A O 1
ATOM 784 N N . ARG A 1 100 ? 0.619 -4.048 -1.204 1.00 98.19 100 ARG A N 1
ATOM 785 C CA . ARG A 1 100 ? -0.400 -4.841 -0.484 1.00 98.19 100 ARG A CA 1
ATOM 786 C C . ARG A 1 100 ? -0.023 -5.040 0.979 1.00 98.19 100 ARG A C 1
ATOM 788 O O . ARG A 1 100 ? -0.846 -4.812 1.856 1.00 98.19 100 ARG A O 1
ATOM 795 N N . PHE A 1 101 ? 1.220 -5.437 1.251 1.00 97.81 101 PHE A N 1
ATOM 796 C CA . PHE A 1 101 ? 1.674 -5.642 2.624 1.00 97.81 101 PHE A CA 1
ATOM 797 C C . PHE A 1 101 ? 1.591 -4.352 3.457 1.00 97.81 101 PHE A C 1
ATOM 799 O O . PHE A 1 101 ? 1.014 -4.368 4.540 1.00 97.81 101 PHE A O 1
ATOM 806 N N . ARG A 1 102 ? 2.085 -3.221 2.941 1.00 96.88 102 ARG A N 1
ATOM 807 C CA . ARG A 1 102 ? 2.059 -1.935 3.664 1.00 96.88 102 ARG A CA 1
ATOM 808 C C . ARG A 1 102 ? 0.651 -1.370 3.830 1.00 96.88 102 ARG A C 1
ATOM 810 O O . ARG A 1 102 ? 0.317 -0.884 4.904 1.00 96.88 102 ARG A O 1
ATOM 817 N N . ALA A 1 103 ? -0.210 -1.512 2.821 1.00 97.12 103 ALA A N 1
ATOM 818 C CA . ALA A 1 103 ? -1.629 -1.181 2.937 1.00 97.12 103 ALA A CA 1
ATOM 819 C C . ALA A 1 103 ? -2.309 -1.982 4.061 1.00 97.12 103 ALA A C 1
ATOM 821 O O . ALA A 1 103 ? -3.118 -1.434 4.814 1.00 97.12 103 ALA A O 1
ATOM 822 N N . ALA A 1 104 ? -1.945 -3.260 4.207 1.00 97.06 104 ALA A N 1
ATOM 823 C CA . ALA A 1 104 ? -2.450 -4.103 5.279 1.00 97.06 104 ALA A CA 1
ATOM 824 C C . ALA A 1 104 ? -1.970 -3.646 6.666 1.00 97.06 104 ALA A C 1
ATOM 826 O O . ALA A 1 104 ? -2.789 -3.538 7.581 1.00 97.06 104 ALA A O 1
ATOM 827 N N . GLU A 1 105 ? -0.678 -3.338 6.818 1.00 95.31 105 GLU A N 1
ATOM 828 C CA . GLU A 1 105 ? -0.109 -2.829 8.077 1.00 95.31 105 GLU A CA 1
ATOM 829 C C . GLU A 1 105 ? -0.736 -1.492 8.484 1.00 95.31 105 GLU A C 1
ATOM 831 O O . GLU A 1 105 ? -1.093 -1.289 9.646 1.00 95.31 105 GLU A O 1
ATOM 836 N N . LEU A 1 106 ? -0.940 -0.592 7.522 1.00 94.44 106 LEU A N 1
ATOM 837 C CA . LEU A 1 106 ? -1.536 0.714 7.778 1.00 94.44 106 LEU A CA 1
ATOM 838 C C . LEU A 1 106 ? -2.997 0.593 8.242 1.00 94.44 106 LEU A C 1
ATOM 840 O O . LEU A 1 106 ? -3.405 1.245 9.207 1.00 94.44 106 LEU A O 1
ATOM 844 N N . ALA A 1 107 ? -3.778 -0.285 7.607 1.00 95.12 107 ALA A N 1
ATOM 845 C CA . ALA A 1 107 ? -5.145 -0.583 8.027 1.00 95.12 107 ALA A CA 1
ATOM 846 C C . ALA A 1 107 ? -5.193 -1.243 9.423 1.00 95.12 107 ALA A C 1
ATOM 848 O O . ALA A 1 107 ? -6.023 -0.870 10.257 1.00 95.12 107 ALA A O 1
ATOM 849 N N . GLU A 1 108 ? -4.267 -2.159 9.726 1.00 95.00 108 GLU A N 1
ATOM 850 C CA . GLU A 1 108 ? -4.123 -2.764 11.060 1.00 95.00 108 GLU A CA 1
ATOM 851 C C . GLU A 1 108 ? -3.825 -1.694 12.126 1.00 95.00 108 GLU A C 1
ATOM 853 O O . GLU A 1 108 ? -4.495 -1.635 13.162 1.00 95.00 108 GLU A O 1
ATOM 858 N N . SER A 1 109 ? -2.887 -0.787 11.839 1.00 93.00 109 SER A N 1
ATOM 859 C CA . SER A 1 109 ? -2.497 0.321 12.720 1.00 93.00 109 SER A CA 1
ATOM 860 C C . SER A 1 109 ? -3.657 1.282 13.014 1.00 93.00 109 SER A C 1
ATOM 862 O O . SER A 1 109 ? -3.830 1.741 14.150 1.00 93.00 109 SER A O 1
ATOM 864 N N . MET A 1 110 ? -4.525 1.542 12.031 1.00 93.69 110 MET A N 1
ATOM 865 C CA . MET A 1 110 ? -5.735 2.342 12.242 1.00 93.69 110 MET A CA 1
ATOM 866 C C . MET A 1 110 ? -6.762 1.625 13.118 1.00 93.69 110 MET A C 1
ATOM 868 O O . MET A 1 110 ? -7.294 2.231 14.051 1.00 93.69 110 MET A O 1
ATOM 872 N N . SER A 1 111 ? -7.002 0.332 12.877 1.00 94.81 111 SER A N 1
ATOM 873 C CA . SER A 1 111 ? -7.836 -0.495 13.761 1.00 94.81 111 SER A CA 1
ATOM 874 C C . SER A 1 111 ? -7.327 -0.431 15.205 1.00 94.81 111 SER A C 1
ATOM 876 O O . SER A 1 111 ? -8.110 -0.193 16.129 1.00 94.81 111 SER A O 1
ATOM 878 N N . GLN A 1 112 ? -6.012 -0.560 15.410 1.00 93.06 112 GLN A N 1
ATOM 879 C CA . GLN A 1 112 ? -5.410 -0.479 16.739 1.00 93.06 112 GLN A CA 1
ATOM 880 C C . GLN A 1 112 ? -5.532 0.920 17.356 1.00 93.06 112 GLN A C 1
ATOM 882 O O . GLN A 1 112 ? -5.867 1.033 18.533 1.00 93.06 112 GLN A O 1
ATOM 887 N N . SER A 1 113 ? -5.330 1.987 16.578 1.00 91.81 113 SER A N 1
ATOM 888 C CA . SER A 1 113 ? -5.501 3.372 17.045 1.00 91.81 113 SER A CA 1
ATOM 889 C C . SER A 1 113 ? -6.925 3.623 17.556 1.00 91.81 113 SER A C 1
ATOM 891 O O . SER A 1 113 ? -7.105 4.207 18.627 1.00 91.81 113 SER A O 1
ATOM 893 N N . ILE A 1 114 ? -7.943 3.132 16.838 1.00 92.19 114 ILE A N 1
ATOM 894 C CA . ILE A 1 114 ? -9.345 3.250 17.263 1.00 92.19 114 ILE A CA 1
ATOM 895 C C . ILE A 1 114 ? -9.595 2.436 18.537 1.00 92.19 114 ILE A C 1
ATOM 897 O O . ILE A 1 114 ? -10.181 2.954 19.485 1.00 92.19 114 ILE A O 1
ATOM 901 N N . ARG A 1 115 ? -9.113 1.188 18.608 1.00 91.56 115 ARG A N 1
ATOM 902 C CA . ARG A 1 115 ? -9.254 0.341 19.809 1.00 91.56 115 ARG A CA 1
ATOM 903 C C . ARG A 1 115 ? -8.583 0.954 21.034 1.00 91.56 115 ARG A C 1
ATOM 905 O O . ARG A 1 115 ? -9.167 0.945 22.111 1.00 91.56 115 ARG A O 1
ATOM 912 N N . ASN A 1 116 ? -7.397 1.534 20.868 1.00 91.12 116 ASN A N 1
ATOM 913 C CA . ASN A 1 116 ? -6.696 2.244 21.936 1.00 91.12 116 ASN A CA 1
ATOM 914 C C . ASN A 1 116 ? -7.484 3.476 22.400 1.00 91.12 116 ASN A C 1
ATOM 916 O O . ASN A 1 116 ? -7.540 3.754 23.596 1.00 91.12 116 ASN A O 1
ATOM 920 N N . SER A 1 117 ? -8.102 4.214 21.473 1.00 89.44 117 SER A N 1
ATOM 921 C CA . SER A 1 117 ? -8.967 5.350 21.809 1.00 89.44 117 SER A CA 1
ATOM 922 C C . SER A 1 117 ? -10.220 4.905 22.570 1.00 89.44 117 SER A C 1
ATOM 924 O O . SER A 1 117 ? -10.556 5.514 23.584 1.00 89.44 117 SER A O 1
ATOM 926 N N . LEU A 1 118 ? -10.852 3.807 22.146 1.00 90.62 118 LEU A N 1
ATOM 927 C CA . LEU A 1 118 ? -11.994 3.193 22.826 1.00 90.62 118 LEU A CA 1
ATOM 928 C C . LEU A 1 118 ? -11.641 2.695 24.229 1.00 90.62 118 LEU A C 1
ATOM 930 O O . LEU A 1 118 ? -12.395 2.947 25.157 1.00 90.62 118 LEU A O 1
ATOM 934 N N . ALA A 1 119 ? -10.486 2.048 24.407 1.00 89.88 119 ALA A N 1
ATOM 935 C CA . ALA A 1 119 ? -10.031 1.559 25.711 1.00 89.88 119 ALA A CA 1
ATOM 936 C C . ALA A 1 119 ? -9.753 2.693 26.715 1.00 89.88 119 ALA A C 1
ATOM 938 O O . ALA A 1 119 ? -9.879 2.498 27.921 1.00 89.88 119 ALA A O 1
ATOM 939 N N . LYS A 1 120 ? -9.377 3.882 26.223 1.00 88.81 120 LYS A N 1
ATOM 940 C CA . LYS A 1 120 ? -9.197 5.096 27.039 1.00 88.81 120 LYS A CA 1
ATOM 941 C C . LYS A 1 120 ? -10.525 5.808 27.334 1.00 88.81 120 LYS A C 1
ATOM 943 O O . LYS A 1 120 ? -10.583 6.623 28.252 1.00 88.81 120 LYS A O 1
ATOM 948 N N . SER A 1 121 ? -11.574 5.536 26.559 1.00 84.81 121 SER A N 1
ATOM 949 C CA . SER A 1 121 ? -12.913 6.088 26.764 1.00 84.81 121 SER A CA 1
ATOM 950 C C . SER A 1 121 ? -13.672 5.262 27.802 1.00 84.81 121 SER A C 1
ATOM 952 O O . SER A 1 121 ? -13.758 4.043 27.702 1.00 84.81 121 SER A O 1
ATOM 954 N N . SER A 1 122 ? -14.300 5.919 28.779 1.00 75.12 122 SER A N 1
ATOM 955 C CA . SER A 1 122 ? -15.206 5.253 29.729 1.00 75.12 122 SER A CA 1
ATOM 956 C C . SER A 1 122 ? -16.542 4.839 29.102 1.00 75.12 122 SER A C 1
ATOM 958 O O . SER A 1 122 ? -17.319 4.109 29.715 1.00 75.12 122 SER A O 1
ATOM 960 N N . LYS A 1 123 ? -16.827 5.307 27.881 1.00 82.06 123 LYS A N 1
ATOM 961 C CA . LYS A 1 123 ? -18.054 5.013 27.138 1.00 82.06 123 LYS A CA 1
ATOM 962 C C . LYS A 1 123 ? -17.752 4.108 25.953 1.00 82.06 123 LYS A C 1
ATOM 964 O O . LYS A 1 123 ? -16.866 4.407 25.151 1.00 82.06 123 LYS A O 1
ATOM 969 N N . SER A 1 124 ? -18.552 3.053 2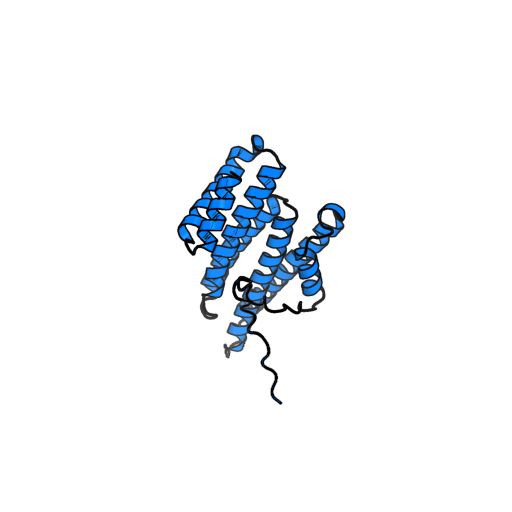5.820 1.00 84.88 124 SER A N 1
ATOM 970 C CA . SER A 1 124 ? -18.608 2.255 24.599 1.00 84.88 124 SER A CA 1
ATOM 971 C C . SER A 1 124 ? -19.179 3.100 23.461 1.00 84.88 124 SER A C 1
ATOM 973 O O . SER A 1 124 ? -20.273 3.645 23.590 1.00 84.88 124 SER A O 1
ATOM 975 N N . ASP A 1 125 ? -18.460 3.163 22.343 1.00 90.62 125 ASP A N 1
ATOM 976 C CA . ASP A 1 125 ? -18.936 3.743 21.088 1.00 90.62 125 ASP A CA 1
ATOM 977 C C . ASP A 1 125 ? -19.058 2.615 20.041 1.00 90.62 125 ASP A C 1
ATOM 979 O O . ASP A 1 125 ? -18.046 2.122 19.524 1.00 90.62 125 ASP A O 1
ATOM 983 N N . PRO A 1 126 ? -20.284 2.133 19.759 1.00 93.19 126 PRO A N 1
ATOM 984 C CA . PRO A 1 126 ? -20.511 1.071 18.783 1.00 93.19 126 PRO A CA 1
ATOM 985 C C . PRO A 1 126 ? -20.036 1.426 17.369 1.00 93.19 126 PRO A C 1
ATOM 987 O O . PRO A 1 126 ? -19.572 0.540 16.651 1.00 93.19 126 PRO A O 1
ATOM 990 N N . ALA A 1 127 ? -20.109 2.700 16.970 1.00 92.38 127 ALA A N 1
ATOM 991 C CA . ALA A 1 127 ? -19.726 3.134 15.630 1.00 92.38 127 ALA A CA 1
ATOM 992 C C . ALA A 1 127 ? -18.205 3.066 15.444 1.00 92.38 127 ALA A C 1
ATOM 994 O O . ALA A 1 127 ? -17.723 2.542 14.438 1.00 92.38 127 ALA A O 1
ATOM 995 N N . LEU A 1 128 ? -17.442 3.510 16.446 1.00 91.06 128 LEU A N 1
ATOM 996 C CA . LEU A 1 128 ? -15.984 3.362 16.451 1.00 91.06 128 LEU A CA 1
ATOM 997 C C . LEU A 1 128 ? -15.557 1.891 16.524 1.00 91.06 128 LEU A C 1
ATOM 999 O O . LEU A 1 128 ? -14.622 1.487 15.832 1.00 91.06 128 LEU A O 1
ATOM 1003 N N . ASN A 1 129 ? -16.253 1.062 17.308 1.00 93.19 129 ASN A N 1
ATOM 1004 C CA . ASN A 1 129 ? -15.991 -0.382 17.344 1.00 93.19 129 ASN A CA 1
ATOM 1005 C C . ASN A 1 129 ? -16.172 -1.028 15.964 1.00 93.19 129 ASN A C 1
ATOM 1007 O O . ASN A 1 129 ? -15.340 -1.830 15.532 1.00 93.19 129 ASN A O 1
ATOM 1011 N N . GLU A 1 130 ? -17.241 -0.666 15.260 1.00 95.56 130 GLU A N 1
ATOM 1012 C CA . GLU A 1 130 ? -17.504 -1.134 13.902 1.00 95.56 130 GLU A CA 1
ATOM 1013 C C . GLU A 1 130 ? -16.430 -0.641 12.923 1.00 95.56 130 GLU A C 1
ATOM 1015 O O . GLU A 1 130 ? -15.913 -1.416 12.118 1.00 95.56 130 GLU A O 1
ATOM 1020 N N . GLN A 1 131 ? -16.005 0.620 13.038 1.00 94.31 131 GLN A N 1
ATOM 1021 C CA . GLN A 1 131 ? -14.925 1.169 12.219 1.00 94.31 131 GLN A CA 1
ATOM 1022 C C . GLN A 1 131 ? -13.595 0.430 12.441 1.00 94.31 131 GLN A C 1
ATOM 1024 O O . GLN A 1 131 ? -12.901 0.114 11.475 1.00 94.31 131 GLN A O 1
ATOM 1029 N N . ALA A 1 132 ? -13.252 0.088 13.687 1.00 94.75 132 ALA A N 1
ATOM 1030 C CA . ALA A 1 132 ? -12.061 -0.706 13.986 1.00 94.75 132 ALA A CA 1
ATOM 1031 C C . ALA A 1 132 ? -12.120 -2.100 13.339 1.00 94.75 132 ALA A C 1
ATOM 1033 O O . ALA A 1 132 ? -11.133 -2.564 12.769 1.00 94.75 132 ALA A O 1
ATOM 1034 N N . LYS A 1 133 ? -13.282 -2.768 13.381 1.00 96.06 133 LYS A N 1
ATOM 1035 C CA . LYS A 1 133 ? -13.480 -4.064 12.709 1.00 96.06 133 LYS A CA 1
ATOM 1036 C C . LYS A 1 133 ? -13.319 -3.950 11.197 1.00 96.06 133 LYS A C 1
ATOM 1038 O O . LYS A 1 133 ? -12.636 -4.786 10.613 1.00 96.06 133 LYS A O 1
ATOM 1043 N N . ARG A 1 134 ? -13.883 -2.909 10.577 1.00 96.38 134 ARG A N 1
ATOM 1044 C CA . ARG A 1 134 ? -13.744 -2.659 9.133 1.00 96.38 134 ARG A CA 1
ATOM 1045 C C . ARG A 1 134 ? -12.283 -2.497 8.726 1.00 96.38 134 ARG A C 1
ATOM 1047 O O . ARG A 1 134 ? -11.847 -3.143 7.782 1.00 96.38 134 ARG A O 1
ATOM 1054 N N . TRP A 1 135 ? -11.502 -1.707 9.462 1.00 95.25 135 TRP A N 1
ATOM 1055 C CA . TRP A 1 135 ? -10.076 -1.547 9.161 1.00 95.25 135 TRP A CA 1
ATOM 1056 C C . TRP A 1 135 ? -9.280 -2.842 9.335 1.00 95.25 135 TRP A C 1
ATOM 1058 O O . TRP A 1 135 ? -8.420 -3.148 8.510 1.00 95.25 135 TRP A O 1
ATOM 1068 N N . LEU A 1 136 ? -9.608 -3.655 10.341 1.00 96.06 136 LEU A N 1
ATOM 1069 C CA . LEU A 1 136 ? -9.002 -4.979 10.480 1.00 96.06 136 LEU A CA 1
ATOM 1070 C C . LEU A 1 136 ? -9.363 -5.906 9.304 1.00 96.06 136 LEU A C 1
ATOM 1072 O O . LEU A 1 136 ? -8.497 -6.618 8.802 1.00 96.06 136 LEU A O 1
ATOM 1076 N N . GLN A 1 137 ? -10.609 -5.878 8.828 1.00 96.38 137 GLN A N 1
ATOM 1077 C CA . GLN A 1 137 ? -11.024 -6.641 7.645 1.00 96.38 137 GLN A CA 1
ATOM 1078 C C . GLN A 1 137 ? -10.277 -6.184 6.387 1.00 96.38 137 GLN A C 1
ATOM 1080 O O . GLN A 1 137 ? -9.803 -7.024 5.627 1.00 96.38 137 GLN A O 1
ATOM 1085 N N . VAL A 1 138 ? -10.111 -4.873 6.186 1.00 96.31 138 VAL A N 1
ATOM 1086 C CA . VAL A 1 138 ? -9.312 -4.318 5.078 1.00 96.31 138 VAL A CA 1
ATOM 1087 C C . VAL A 1 138 ? -7.864 -4.812 5.149 1.00 96.31 138 VAL A C 1
ATOM 1089 O O . VAL A 1 138 ? -7.305 -5.230 4.136 1.00 96.31 138 VAL A O 1
ATOM 1092 N N . SER A 1 139 ? -7.268 -4.839 6.345 1.00 96.75 139 SER A N 1
ATOM 1093 C CA . SER A 1 139 ? -5.926 -5.396 6.548 1.00 96.75 139 SER A CA 1
ATOM 1094 C C . SER A 1 139 ? -5.834 -6.864 6.105 1.00 96.75 139 SER A C 1
ATOM 1096 O O . SER A 1 139 ? -4.992 -7.228 5.278 1.00 96.75 139 SER A O 1
ATOM 1098 N N . GLN A 1 140 ? -6.768 -7.701 6.567 1.00 96.38 140 GLN A N 1
ATOM 1099 C CA . GLN A 1 140 ? -6.841 -9.118 6.192 1.00 96.38 140 GLN A CA 1
ATOM 1100 C C . GLN A 1 140 ? -7.041 -9.317 4.685 1.00 96.38 140 GLN A C 1
ATOM 1102 O O . GLN A 1 140 ? -6.434 -10.214 4.093 1.00 96.38 140 GLN A O 1
ATOM 1107 N N . GLN A 1 141 ? -7.860 -8.474 4.049 1.00 96.81 141 GLN A N 1
ATOM 1108 C CA . GLN A 1 141 ? -8.085 -8.510 2.606 1.00 96.81 141 GLN A CA 1
ATOM 1109 C C . GLN A 1 141 ? -6.788 -8.276 1.833 1.00 96.81 141 GLN A C 1
ATOM 1111 O O . GLN A 1 141 ? -6.475 -9.069 0.948 1.00 96.81 141 GLN A O 1
ATOM 1116 N N . TYR A 1 142 ? -6.001 -7.254 2.175 1.00 98.06 142 TYR A N 1
ATOM 1117 C CA . TYR A 1 142 ? -4.738 -6.985 1.481 1.00 98.06 142 TYR A CA 1
ATOM 1118 C C . TYR A 1 142 ? -3.701 -8.097 1.674 1.00 98.06 142 TYR A C 1
ATOM 1120 O O . TYR A 1 142 ? -3.066 -8.507 0.698 1.00 98.06 142 TYR A O 1
ATOM 1128 N N . HIS A 1 143 ? -3.557 -8.642 2.889 1.00 97.44 143 HIS A N 1
ATOM 1129 C CA . HIS A 1 143 ? -2.688 -9.804 3.109 1.00 97.44 143 HIS A CA 1
ATOM 1130 C C . HIS A 1 143 ? -3.129 -10.999 2.258 1.00 97.44 143 HIS A C 1
ATOM 1132 O O . HIS A 1 143 ? -2.311 -11.585 1.548 1.00 97.44 143 HIS A O 1
ATOM 1138 N N . THR A 1 144 ? -4.427 -11.308 2.254 1.00 96.38 144 THR A N 1
ATOM 1139 C CA . THR A 1 144 ? -4.998 -12.409 1.463 1.00 96.38 144 THR A CA 1
ATOM 1140 C C . THR A 1 144 ? -4.793 -12.192 -0.033 1.00 96.38 144 THR A C 1
ATOM 1142 O O . THR A 1 144 ? -4.354 -13.102 -0.730 1.00 96.38 144 THR A O 1
ATOM 1145 N N . GLN A 1 145 ? -5.036 -10.982 -0.543 1.00 96.94 145 GLN A N 1
ATOM 1146 C CA . GLN A 1 145 ? -4.779 -10.637 -1.944 1.00 96.94 145 GLN A CA 1
ATOM 1147 C C . GLN A 1 145 ? -3.316 -10.865 -2.331 1.00 96.94 145 GLN A C 1
ATOM 1149 O O . GLN A 1 145 ? -3.044 -11.282 -3.456 1.00 96.94 145 GLN A O 1
ATOM 1154 N N . ASN A 1 146 ? -2.379 -10.620 -1.413 1.00 96.31 146 ASN A N 1
ATOM 1155 C CA . ASN A 1 146 ? -0.963 -10.860 -1.664 1.00 96.31 146 ASN A CA 1
ATOM 1156 C C . ASN A 1 146 ? -0.653 -12.356 -1.820 1.00 96.31 146 ASN A C 1
ATOM 1158 O O . ASN A 1 146 ? 0.069 -12.754 -2.732 1.00 96.31 146 ASN A O 1
ATOM 1162 N N . LEU A 1 147 ? -1.263 -13.200 -0.983 1.00 96.38 147 LEU A N 1
ATOM 1163 C CA . LEU A 1 147 ? -1.149 -14.659 -1.091 1.00 96.38 147 LEU A CA 1
ATOM 1164 C C . LEU A 1 147 ? -1.796 -15.186 -2.375 1.00 96.38 147 LEU A C 1
ATOM 1166 O O . LEU A 1 147 ? -1.207 -16.008 -3.075 1.00 96.38 147 LEU A O 1
ATOM 1170 N N . LEU A 1 148 ? -2.979 -14.674 -2.718 1.00 96.25 148 LEU A N 1
ATOM 1171 C CA . LEU A 1 148 ? -3.680 -15.030 -3.950 1.00 96.25 148 LEU A CA 1
ATOM 1172 C C . LEU A 1 148 ? -2.879 -14.634 -5.198 1.00 96.25 148 LEU A C 1
ATOM 1174 O O . LEU A 1 148 ? -2.909 -15.362 -6.186 1.00 96.25 148 LEU A O 1
ATOM 1178 N N . ALA A 1 149 ? -2.142 -13.518 -5.169 1.00 95.69 149 ALA A N 1
ATOM 1179 C CA . ALA A 1 149 ? -1.265 -13.128 -6.275 1.00 95.69 149 ALA A CA 1
ATOM 1180 C C . ALA A 1 149 ? -0.182 -14.190 -6.537 1.00 95.69 149 ALA A C 1
ATOM 1182 O O . ALA A 1 149 ? -0.012 -14.615 -7.679 1.00 95.69 149 ALA A O 1
ATOM 1183 N N . ARG A 1 150 ? 0.465 -14.703 -5.479 1.00 96.19 150 ARG A N 1
ATOM 1184 C CA . ARG A 1 150 ? 1.423 -15.817 -5.590 1.00 96.19 150 ARG A CA 1
ATOM 1185 C C . ARG A 1 150 ? 0.773 -17.109 -6.070 1.00 96.19 150 ARG A C 1
ATOM 1187 O O . ARG A 1 150 ? 1.392 -17.838 -6.829 1.00 96.19 150 ARG A O 1
ATOM 1194 N N . GLN A 1 151 ? -0.449 -17.411 -5.640 1.00 95.94 151 GLN A N 1
ATOM 1195 C CA . GLN A 1 151 ? -1.151 -18.611 -6.110 1.00 95.94 151 GLN A CA 1
ATOM 1196 C C . GLN A 1 151 ? -1.475 -18.543 -7.607 1.00 95.94 151 GLN A C 1
ATOM 1198 O O . GLN A 1 151 ? -1.405 -19.562 -8.287 1.00 95.94 151 GLN A O 1
ATOM 1203 N N . LYS A 1 152 ? -1.812 -17.352 -8.118 1.00 96.44 152 LYS A N 1
ATOM 1204 C CA . LYS A 1 152 ? -2.107 -17.134 -9.541 1.00 96.44 152 LYS A CA 1
ATOM 1205 C C . LYS A 1 152 ? -0.867 -17.238 -10.426 1.00 96.44 152 LYS A C 1
ATOM 1207 O O . LYS A 1 152 ? -0.968 -17.782 -11.518 1.00 96.44 152 LYS A O 1
ATOM 1212 N N . ASP A 1 153 ? 0.272 -16.726 -9.964 1.00 95.94 153 ASP A N 1
ATOM 1213 C CA . ASP A 1 153 ? 1.541 -16.792 -10.697 1.00 95.94 153 ASP A CA 1
ATOM 1214 C C . ASP A 1 153 ? 2.715 -17.130 -9.755 1.00 95.94 153 ASP A C 1
ATOM 1216 O O . ASP A 1 153 ? 3.447 -16.248 -9.295 1.00 95.94 153 ASP A O 1
ATOM 1220 N N . PRO A 1 154 ? 2.914 -18.419 -9.427 1.00 95.31 154 PRO A N 1
ATOM 1221 C CA . PRO A 1 154 ? 3.928 -18.819 -8.455 1.00 95.31 154 PRO A CA 1
ATOM 1222 C C . PRO A 1 154 ? 5.355 -18.463 -8.876 1.00 95.31 154 PRO A C 1
ATOM 1224 O O . PRO A 1 154 ? 6.192 -18.197 -8.013 1.00 95.31 154 PRO A O 1
ATOM 1227 N N . PHE A 1 155 ? 5.637 -18.444 -10.182 1.00 95.75 155 PHE A N 1
ATOM 1228 C CA . PHE A 1 155 ? 6.973 -18.173 -10.709 1.00 95.75 155 PHE A CA 1
ATOM 1229 C C . PHE A 1 155 ? 7.327 -16.687 -10.616 1.00 95.75 155 PHE A C 1
ATOM 1231 O O . PHE A 1 155 ? 8.431 -16.365 -10.180 1.00 95.75 155 PHE A O 1
ATOM 1238 N N . LYS A 1 156 ? 6.385 -15.780 -10.922 1.00 94.00 156 LYS A N 1
ATOM 1239 C CA . LYS A 1 156 ? 6.568 -14.319 -10.780 1.00 94.00 156 LYS A CA 1
ATOM 1240 C C . LYS A 1 156 ? 6.845 -13.884 -9.336 1.00 94.00 156 LYS A C 1
ATOM 1242 O O . LYS A 1 156 ? 7.476 -12.853 -9.111 1.00 94.00 156 LYS A O 1
ATOM 1247 N N . TYR A 1 157 ? 6.367 -14.659 -8.364 1.00 93.94 157 TYR A N 1
ATOM 1248 C CA . TYR A 1 157 ? 6.322 -14.279 -6.950 1.00 93.94 157 TYR A CA 1
ATOM 1249 C C . TYR A 1 157 ? 7.152 -15.175 -6.015 1.00 93.94 157 TYR A C 1
ATOM 1251 O O . TYR A 1 157 ? 7.048 -15.039 -4.794 1.00 93.94 157 TYR A O 1
ATOM 1259 N N . LYS A 1 158 ? 7.962 -16.091 -6.561 1.00 89.69 158 LYS A N 1
ATOM 1260 C CA . LYS A 1 158 ? 8.676 -17.126 -5.797 1.00 89.69 158 LYS A CA 1
ATOM 1261 C C . LYS A 1 158 ? 9.542 -16.564 -4.663 1.00 89.69 158 LYS A C 1
ATOM 1263 O O . LYS A 1 158 ? 9.462 -17.083 -3.555 1.00 89.69 158 LYS A O 1
ATOM 1268 N N . ASP A 1 159 ? 10.300 -15.505 -4.942 1.00 92.69 159 ASP A N 1
ATOM 1269 C CA . ASP A 1 159 ? 11.331 -14.960 -4.043 1.00 92.69 159 ASP A CA 1
ATOM 1270 C C . ASP A 1 159 ? 10.942 -13.583 -3.454 1.00 92.69 159 ASP A C 1
ATOM 1272 O O . ASP A 1 159 ? 11.786 -12.812 -2.995 1.00 92.69 159 ASP A O 1
ATOM 1276 N N . ILE A 1 160 ? 9.649 -13.236 -3.486 1.00 95.06 160 ILE A N 1
ATOM 1277 C CA . ILE A 1 160 ? 9.155 -11.932 -3.026 1.00 95.06 160 ILE A CA 1
ATOM 1278 C C . ILE A 1 160 ? 8.846 -11.977 -1.524 1.00 95.06 160 ILE A C 1
ATOM 1280 O O . ILE A 1 160 ? 7.786 -12.436 -1.088 1.00 95.06 160 ILE A O 1
ATOM 1284 N N . VAL A 1 161 ? 9.756 -11.409 -0.730 1.00 96.38 161 VAL A N 1
ATOM 1285 C CA . VAL A 1 161 ? 9.716 -11.377 0.747 1.00 96.38 161 VAL A CA 1
ATOM 1286 C C . VAL A 1 161 ? 8.390 -10.837 1.305 1.00 96.38 161 VAL A C 1
ATOM 1288 O O . VAL A 1 161 ? 7.906 -11.278 2.347 1.00 96.38 161 VAL A O 1
ATOM 1291 N N . TRP A 1 162 ? 7.751 -9.885 0.622 1.00 96.69 162 TRP A N 1
ATOM 1292 C CA . TRP A 1 162 ? 6.505 -9.260 1.091 1.00 96.69 162 TRP A CA 1
ATOM 1293 C C . TRP A 1 162 ? 5.308 -10.214 1.121 1.00 96.69 162 TRP A C 1
ATOM 1295 O O . TRP A 1 162 ? 4.386 -10.027 1.924 1.00 96.69 162 TRP A O 1
ATOM 1305 N N . ILE A 1 163 ? 5.327 -11.255 0.289 1.00 94.88 163 ILE A N 1
ATOM 1306 C CA . ILE A 1 163 ? 4.304 -12.302 0.314 1.00 94.88 163 ILE A CA 1
ATOM 1307 C C . ILE A 1 163 ? 4.495 -13.197 1.531 1.00 94.88 163 ILE A C 1
ATOM 1309 O O . ILE A 1 163 ? 3.521 -13.500 2.213 1.00 94.88 163 ILE A O 1
ATOM 1313 N N . GLU A 1 164 ? 5.733 -13.564 1.852 1.00 93.69 164 GLU A N 1
ATOM 1314 C CA . GLU A 1 164 ? 6.043 -14.355 3.048 1.00 93.69 164 GLU A CA 1
ATOM 1315 C C . GLU A 1 164 ? 5.661 -13.599 4.320 1.00 93.69 164 GLU A C 1
ATOM 1317 O O . GLU A 1 164 ? 4.974 -14.138 5.186 1.00 93.69 164 GLU A O 1
ATOM 1322 N N . ARG A 1 165 ? 5.989 -12.303 4.390 1.00 95.25 165 ARG A N 1
ATOM 1323 C CA . ARG A 1 165 ? 5.552 -11.434 5.494 1.00 95.25 165 ARG A CA 1
ATOM 1324 C C . ARG A 1 165 ? 4.029 -11.359 5.605 1.00 95.25 165 ARG A C 1
ATOM 1326 O O . ARG A 1 165 ? 3.497 -11.373 6.713 1.00 95.25 165 ARG A O 1
ATOM 1333 N N . SER A 1 166 ? 3.326 -11.311 4.472 1.00 95.06 166 SER A N 1
ATOM 1334 C CA . SER A 1 166 ? 1.858 -11.356 4.456 1.00 95.06 166 SER A CA 1
ATOM 1335 C C . SER A 1 166 ? 1.316 -12.704 4.927 1.00 95.06 166 SER A C 1
ATOM 1337 O O . SER A 1 166 ? 0.304 -12.726 5.618 1.00 95.06 166 SER A O 1
ATOM 1339 N N . ALA A 1 167 ? 1.985 -13.812 4.596 1.00 93.25 167 ALA A N 1
ATOM 1340 C CA . ALA A 1 167 ? 1.597 -15.152 5.034 1.00 93.25 167 ALA A CA 1
ATOM 1341 C C . ALA A 1 167 ? 1.706 -15.293 6.553 1.00 93.25 167 ALA A C 1
ATOM 1343 O O . ALA A 1 167 ? 0.755 -15.745 7.183 1.00 93.25 167 ALA A O 1
ATOM 1344 N N . LEU A 1 168 ? 2.820 -14.830 7.131 1.00 91.88 168 LEU A N 1
ATOM 1345 C CA . LEU A 1 168 ? 3.033 -14.819 8.581 1.00 91.88 168 LEU A CA 1
ATOM 1346 C C . LEU A 1 168 ? 1.930 -14.022 9.290 1.00 91.88 168 LEU A C 1
ATOM 1348 O O . LEU A 1 168 ? 1.252 -14.532 10.182 1.00 91.88 168 LEU A O 1
ATOM 1352 N N . LYS A 1 169 ? 1.674 -12.794 8.824 1.00 91.62 169 LYS A N 1
ATOM 1353 C CA . LYS A 1 169 ? 0.602 -11.951 9.367 1.00 91.62 169 LYS A CA 1
ATOM 1354 C C . LYS A 1 169 ? -0.778 -12.604 9.240 1.00 91.62 169 LYS A C 1
ATOM 1356 O O . LYS A 1 169 ? -1.534 -12.609 10.209 1.00 91.62 169 LYS A O 1
ATOM 1361 N N . ALA A 1 170 ? -1.097 -13.192 8.087 1.00 87.00 170 ALA A N 1
ATOM 1362 C CA . ALA A 1 170 ? -2.377 -13.861 7.852 1.00 87.00 170 ALA A CA 1
ATOM 1363 C C . ALA A 1 170 ? -2.568 -15.120 8.715 1.00 87.00 170 ALA A C 1
ATOM 1365 O O . ALA A 1 170 ? -3.692 -15.410 9.116 1.00 87.00 170 ALA A O 1
ATOM 1366 N N . SER A 1 171 ? -1.493 -15.842 9.047 1.00 83.75 171 SER A N 1
ATOM 1367 C CA . SER A 1 171 ? -1.548 -17.004 9.942 1.00 83.75 171 SER A CA 1
ATOM 1368 C C . SER A 1 171 ? -1.607 -16.630 11.428 1.00 83.75 171 SER A C 1
ATOM 1370 O O . SER A 1 171 ? -1.575 -17.517 12.277 1.00 83.75 171 SER A O 1
ATOM 1372 N N . GLY A 1 172 ? -1.646 -15.335 11.766 1.00 70.19 172 GLY A N 1
ATOM 1373 C CA . GLY A 1 172 ? -1.591 -14.856 13.150 1.00 70.19 172 GLY A CA 1
ATOM 1374 C C . GLY A 1 172 ? -0.213 -15.006 13.804 1.00 70.19 172 GLY A C 1
ATOM 1375 O O . GLY A 1 172 ? -0.087 -14.810 15.011 1.00 70.19 172 GLY A O 1
ATOM 1376 N N . LEU A 1 173 ? 0.824 -15.328 13.024 1.00 57.22 173 LEU A N 1
ATOM 1377 C CA . LEU A 1 173 ? 2.207 -15.381 13.48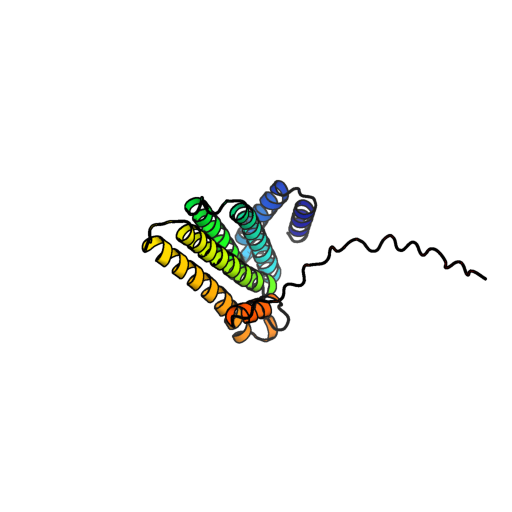4 1.00 57.22 173 LEU A CA 1
ATOM 1378 C C . LEU A 1 173 ? 2.824 -14.000 13.256 1.00 57.22 173 LEU A C 1
ATOM 1380 O O . LEU A 1 173 ? 3.044 -13.579 12.122 1.00 57.22 173 LEU A O 1
ATOM 1384 N N . GLN A 1 174 ? 3.098 -13.252 14.324 1.00 47.66 174 GLN A N 1
ATOM 1385 C CA . GLN A 1 174 ? 3.865 -12.020 14.159 1.00 47.66 174 GLN A CA 1
ATOM 1386 C C . GLN A 1 174 ? 5.271 -12.380 13.652 1.00 47.66 174 GLN A C 1
ATOM 1388 O O . GLN A 1 174 ? 5.935 -13.213 14.274 1.00 47.66 174 GLN A O 1
ATOM 1393 N N . PRO A 1 175 ? 5.747 -11.782 12.543 1.00 43.31 175 PRO A N 1
ATOM 1394 C CA . PRO A 1 175 ? 7.139 -11.932 12.159 1.00 43.31 175 PRO A CA 1
ATOM 1395 C C . PRO A 1 175 ? 8.006 -11.399 13.301 1.00 43.31 175 PRO A C 1
ATOM 1397 O O . PRO A 1 175 ? 7.799 -10.272 13.757 1.00 43.31 175 PRO A O 1
ATOM 1400 N N . GLN A 1 176 ? 8.980 -12.190 13.754 1.00 33.53 176 GLN A N 1
ATOM 1401 C CA . GLN A 1 176 ? 10.081 -11.639 14.532 1.00 33.53 176 GLN A CA 1
ATOM 1402 C C . GLN A 1 176 ? 10.847 -10.704 13.601 1.00 33.53 176 GLN A C 1
ATOM 1404 O O . GLN A 1 176 ? 11.623 -11.131 12.750 1.00 33.53 176 GLN A O 1
ATOM 1409 N N . VAL A 1 177 ? 10.544 -9.413 13.694 1.00 42.25 177 VAL A N 1
ATOM 1410 C CA . VAL A 1 177 ? 11.373 -8.383 13.090 1.00 42.25 177 VAL A CA 1
ATOM 1411 C C . VAL A 1 177 ? 12.642 -8.370 13.927 1.00 42.25 177 VAL A C 1
ATOM 1413 O O . VAL A 1 177 ? 12.652 -7.786 15.010 1.00 42.25 177 VAL A O 1
ATOM 1416 N N . GLU A 1 178 ? 13.703 -9.031 13.459 1.00 34.06 178 GLU A N 1
ATOM 1417 C CA . GLU A 1 178 ? 15.028 -8.648 13.930 1.00 34.06 178 GLU A CA 1
ATOM 1418 C C . GLU A 1 178 ? 15.153 -7.146 13.656 1.00 34.06 178 GLU A C 1
ATOM 1420 O O . GLU A 1 178 ? 14.930 -6.712 12.515 1.00 34.06 178 GLU A O 1
ATOM 1425 N N . PRO A 1 179 ? 15.407 -6.315 14.684 1.00 31.30 179 PRO A N 1
ATOM 1426 C CA . PRO A 1 179 ? 15.641 -4.908 14.449 1.00 31.30 179 PRO A CA 1
ATOM 1427 C C . PRO A 1 179 ? 16.802 -4.845 13.471 1.00 31.30 179 PRO A C 1
ATOM 1429 O O . PRO A 1 179 ? 17.845 -5.435 13.736 1.00 31.30 179 PRO A O 1
ATOM 1432 N N . ALA A 1 180 ? 16.599 -4.171 12.338 1.00 39.34 180 ALA A N 1
ATOM 1433 C CA . ALA A 1 180 ? 17.666 -3.883 11.401 1.00 39.34 180 ALA A CA 1
ATOM 1434 C C . ALA A 1 180 ? 18.786 -3.212 12.198 1.00 39.34 180 ALA A C 1
ATOM 1436 O O . ALA A 1 180 ? 18.727 -2.019 12.513 1.00 39.34 180 ALA A O 1
ATOM 1437 N N . SER A 1 181 ? 19.776 -4.008 12.594 1.00 41.19 181 SER A N 1
ATOM 1438 C CA . SER A 1 181 ? 21.008 -3.524 13.161 1.00 41.19 181 SER A CA 1
ATOM 1439 C C . SER A 1 181 ? 21.532 -2.550 12.132 1.00 41.19 181 SER A C 1
ATOM 1441 O O . SER A 1 181 ? 21.765 -2.922 10.982 1.00 41.19 181 SER A O 1
ATOM 1443 N N . ARG A 1 182 ? 21.594 -1.282 12.543 1.00 37.66 182 ARG A N 1
ATOM 1444 C CA . ARG A 1 182 ? 22.425 -0.234 11.964 1.00 37.66 182 ARG A CA 1
ATOM 1445 C C . ARG A 1 182 ? 23.477 -0.846 11.036 1.00 37.66 182 ARG A C 1
ATOM 1447 O O . ARG A 1 182 ? 24.479 -1.370 11.512 1.00 37.66 182 ARG A O 1
ATOM 1454 N N . ASN A 1 183 ? 23.257 -0.730 9.729 1.00 38.00 183 ASN A N 1
ATOM 1455 C CA . ASN A 1 183 ? 24.350 -0.744 8.769 1.00 38.00 183 ASN A CA 1
ATOM 1456 C C . ASN A 1 183 ? 25.196 0.498 9.073 1.00 38.00 183 ASN A C 1
ATOM 1458 O O . ASN A 1 183 ? 24.994 1.568 8.500 1.00 38.00 183 ASN A O 1
ATOM 1462 N N . LEU A 1 184 ? 26.075 0.376 10.067 1.00 43.53 184 LEU A N 1
ATOM 1463 C CA . LEU A 1 184 ? 27.257 1.209 10.174 1.00 43.53 184 LEU A CA 1
ATOM 1464 C C . LEU A 1 184 ? 28.175 0.798 9.015 1.00 43.53 184 LEU A C 1
ATOM 1466 O O . LEU A 1 184 ? 28.305 -0.397 8.745 1.00 43.53 184 LEU A O 1
ATOM 1470 N N . PRO A 1 185 ? 28.785 1.751 8.298 1.00 35.38 185 PRO A N 1
ATOM 1471 C CA . PRO A 1 185 ? 29.771 1.421 7.283 1.00 35.38 185 PRO A CA 1
ATOM 1472 C C . PRO A 1 185 ? 30.938 0.668 7.933 1.00 35.38 185 PRO A C 1
ATOM 1474 O O . PRO A 1 185 ? 31.480 1.116 8.942 1.00 35.38 185 PRO A O 1
ATOM 1477 N N . SER A 1 186 ? 31.330 -0.462 7.340 1.00 45.47 186 SER A N 1
ATOM 1478 C CA . SER A 1 186 ? 32.522 -1.251 7.681 1.00 45.47 186 SER A CA 1
ATOM 1479 C C . SER A 1 186 ? 33.810 -0.512 7.298 1.00 45.47 186 SER A C 1
ATOM 1481 O O . SER A 1 186 ? 34.611 -0.981 6.497 1.00 45.47 186 SER A O 1
ATOM 1483 N N . ALA A 1 187 ? 33.991 0.684 7.839 1.00 46.91 187 ALA A N 1
ATOM 1484 C CA . ALA A 1 187 ? 35.213 1.455 7.744 1.00 46.91 187 ALA A CA 1
ATOM 1485 C C . ALA A 1 187 ? 35.517 1.962 9.148 1.00 46.91 187 ALA A C 1
ATOM 1487 O O . ALA A 1 187 ? 35.081 3.050 9.506 1.00 46.91 187 ALA A O 1
ATOM 1488 N N . LEU A 1 188 ? 36.157 1.097 9.939 1.00 43.38 188 LEU A N 1
ATOM 1489 C CA . LEU A 1 188 ? 37.014 1.363 11.104 1.00 43.38 188 LEU A CA 1
ATOM 1490 C C . LEU A 1 188 ? 37.152 0.051 11.891 1.00 43.38 188 LEU A C 1
ATOM 1492 O O . LEU A 1 188 ? 36.706 -0.060 13.026 1.00 43.38 188 LEU A O 1
ATOM 1496 N N . ASP A 1 189 ? 37.762 -0.956 11.264 1.00 30.84 189 ASP A N 1
ATOM 1497 C CA . ASP A 1 189 ? 38.384 -2.045 12.015 1.00 30.84 189 ASP A CA 1
ATOM 1498 C C . ASP A 1 189 ? 39.881 -1.732 12.069 1.00 30.84 189 ASP A C 1
ATOM 1500 O O . ASP A 1 189 ? 40.694 -2.193 11.270 1.00 30.84 189 ASP A O 1
ATOM 1504 N N . THR A 1 190 ? 40.236 -0.782 12.936 1.00 43.25 190 THR A N 1
ATOM 1505 C CA . THR A 1 190 ? 41.627 -0.579 13.329 1.00 43.25 190 THR A CA 1
ATOM 1506 C C . THR A 1 190 ? 41.989 -1.717 14.268 1.00 43.25 190 THR A C 1
ATOM 1508 O O . THR A 1 190 ? 41.819 -1.613 15.481 1.00 43.25 190 THR A O 1
ATOM 1511 N N . THR A 1 191 ? 42.491 -2.806 13.695 1.00 38.62 191 THR A N 1
ATOM 1512 C CA . THR A 1 191 ? 43.233 -3.840 14.412 1.00 38.62 191 THR A CA 1
ATOM 1513 C C . THR A 1 191 ? 44.373 -3.188 15.194 1.00 38.62 191 THR A C 1
ATOM 1515 O O . THR A 1 191 ? 45.380 -2.787 14.609 1.00 38.62 191 THR A O 1
ATOM 1518 N N . GLN A 1 192 ? 44.228 -3.069 16.515 1.00 41.88 192 GLN A N 1
ATOM 1519 C CA . GLN A 1 192 ? 45.381 -2.931 17.400 1.00 41.88 192 GLN A CA 1
ATOM 1520 C C . GLN A 1 192 ? 45.962 -4.322 17.691 1.00 41.88 192 GLN A C 1
ATOM 1522 O O . GLN A 1 192 ? 45.194 -5.257 17.933 1.00 41.88 192 GLN A O 1
ATOM 1527 N N . PRO A 1 193 ? 47.295 -4.493 17.662 1.00 44.84 193 PRO A N 1
ATOM 1528 C CA . PRO A 1 193 ? 47.917 -5.782 17.909 1.00 44.84 193 PRO A CA 1
ATOM 1529 C C . PRO A 1 193 ? 47.995 -6.092 19.409 1.00 44.84 193 PRO A C 1
ATOM 1531 O O . PRO A 1 193 ? 48.333 -5.250 20.239 1.00 44.84 193 PRO A O 1
ATOM 1534 N N . TYR A 1 194 ? 47.702 -7.352 19.712 1.00 39.19 194 TYR A N 1
ATOM 1535 C CA . TYR A 1 194 ? 47.811 -8.025 21.004 1.00 39.19 194 TYR A CA 1
ATOM 1536 C C . TYR A 1 194 ? 49.228 -7.861 21.600 1.00 39.19 194 TYR A C 1
ATOM 1538 O O . TYR A 1 194 ? 50.195 -8.385 21.044 1.00 39.19 194 TYR A O 1
ATOM 1546 N N . GLN A 1 195 ? 49.372 -7.158 22.729 1.00 47.31 195 GLN A N 1
ATOM 1547 C CA . GLN A 1 195 ? 50.602 -7.194 23.531 1.00 47.31 195 GLN A CA 1
ATOM 1548 C C . GLN A 1 195 ? 50.551 -8.389 24.489 1.00 47.31 195 GLN A C 1
ATOM 1550 O O . GLN A 1 195 ? 49.593 -8.563 25.237 1.00 47.31 195 GLN A O 1
ATOM 1555 N N . TRP A 1 196 ? 51.586 -9.224 24.436 1.00 43.44 196 TRP A N 1
ATOM 1556 C CA . TRP A 1 196 ? 51.791 -10.362 25.326 1.00 43.44 196 TRP A CA 1
ATOM 1557 C C . TRP A 1 196 ? 52.390 -9.862 26.646 1.00 43.44 196 TRP A C 1
ATOM 1559 O O . TRP A 1 196 ? 53.401 -9.162 26.620 1.00 43.44 196 TRP A O 1
ATOM 1569 N N . SER A 1 197 ? 51.809 -10.231 27.788 1.00 46.69 197 SER A N 1
ATOM 1570 C CA . SER A 1 197 ? 52.462 -10.096 29.095 1.00 46.69 197 SER A CA 1
ATOM 1571 C C . SER A 1 197 ? 53.105 -11.423 29.498 1.00 46.69 197 SER A C 1
ATOM 1573 O O . SER A 1 197 ? 52.411 -12.438 29.602 1.00 46.69 197 SER A O 1
ATOM 1575 N N . HIS A 1 198 ? 54.423 -11.379 29.703 1.00 41.28 198 HIS A N 1
ATOM 1576 C CA . HIS A 1 198 ? 55.164 -12.278 30.588 1.00 41.28 198 HIS A CA 1
ATOM 1577 C C . HIS A 1 198 ? 55.034 -11.798 32.034 1.00 41.28 198 HIS A C 1
ATOM 1579 O O . HIS A 1 198 ? 54.933 -10.563 32.223 1.00 41.28 198 HIS A O 1
#

Sequence (198 aa):
MRAQLQMAKIWNAQGNSEKALSSYKRLAAEAEQNKEDLDQDLYRKISGEANYLLGESLEKNFEKAGDSRLTFKGSRLEESLGLYNKAIAADDSEWSSRARFRAAELAESMSQSIRNSLAKSSKSDPALNEQAKRWLQVSQQYHTQNLLARQKDPFKYKDIVWIERSALKASGLQPQVEPASRNLPSALDTTQPYQWSH

pLDDT: mean 85.61, std 18.34, range [30.84, 98.25]